Protein AF-A0A453QZ69-F1 (afdb_monomer_lite)

Structure (mmCIF, N/CA/C/O backbone):
data_AF-A0A453QZ69-F1
#
_entry.id   AF-A0A453QZ69-F1
#
loop_
_atom_site.group_PDB
_atom_site.id
_atom_site.type_symbol
_atom_site.label_atom_id
_atom_site.label_alt_id
_atom_site.label_comp_id
_atom_site.label_asym_id
_atom_site.label_entity_id
_atom_site.label_seq_id
_atom_site.pdbx_PDB_ins_code
_atom_site.Cartn_x
_atom_site.Cartn_y
_atom_site.Cartn_z
_atom_site.occupancy
_atom_site.B_iso_or_equiv
_atom_site.auth_seq_id
_atom_site.auth_comp_id
_atom_site.auth_asym_id
_atom_site.auth_atom_id
_atom_site.pdbx_PDB_model_num
ATOM 1 N N . ARG A 1 1 ? -30.246 -75.641 -48.939 1.00 60.72 1 ARG A N 1
ATOM 2 C CA . ARG A 1 1 ? -30.080 -75.581 -47.465 1.00 60.72 1 ARG A CA 1
ATOM 3 C C . ARG A 1 1 ? -29.325 -74.308 -47.055 1.00 60.72 1 ARG A C 1
ATOM 5 O O . ARG A 1 1 ? -29.948 -73.477 -46.423 1.00 60.72 1 ARG A O 1
ATOM 12 N N . GLY A 1 2 ? -28.117 -74.046 -47.574 1.00 73.31 2 GLY A N 1
ATOM 13 C CA . GLY A 1 2 ? -27.295 -72.890 -47.156 1.00 73.31 2 GLY A CA 1
ATOM 14 C C . GLY A 1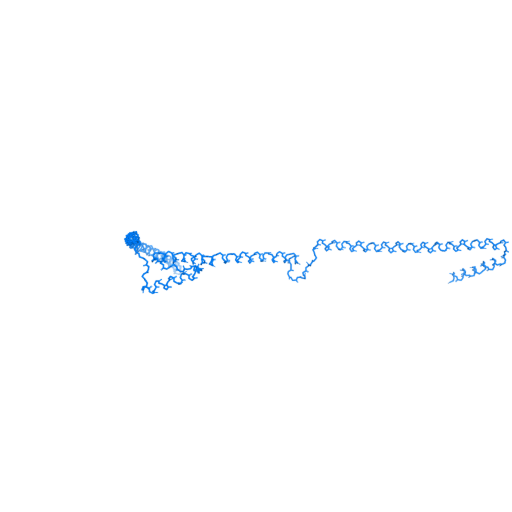 2 ? -27.825 -71.456 -47.385 1.00 73.31 2 GLY A C 1
ATOM 15 O O . GLY A 1 2 ? -27.466 -70.577 -46.613 1.00 73.31 2 GLY A O 1
ATOM 16 N N . ASP A 1 3 ? -28.686 -71.180 -48.377 1.00 78.38 3 ASP A N 1
ATOM 17 C CA . ASP A 1 3 ? -29.203 -69.805 -48.602 1.00 78.38 3 ASP A CA 1
ATOM 18 C C . ASP A 1 3 ? -30.241 -69.368 -47.543 1.00 78.38 3 ASP A C 1
ATOM 20 O O . ASP A 1 3 ? -30.311 -68.201 -47.156 1.00 78.38 3 ASP A O 1
ATOM 24 N N . TYR A 1 4 ? -31.019 -70.315 -47.007 1.00 82.88 4 TYR A N 1
ATOM 25 C CA . TYR A 1 4 ? -31.938 -70.038 -45.897 1.00 82.88 4 TYR A CA 1
ATOM 26 C C . TYR A 1 4 ? -31.175 -69.807 -44.592 1.00 82.88 4 TYR A C 1
ATOM 28 O O . TYR A 1 4 ? -31.477 -68.852 -43.881 1.00 82.88 4 TYR A O 1
ATOM 36 N N . ASP A 1 5 ? -30.137 -70.604 -44.333 1.00 84.94 5 ASP A N 1
ATOM 37 C CA . ASP A 1 5 ? -29.281 -70.444 -43.154 1.00 84.94 5 ASP A CA 1
ATOM 38 C C . ASP A 1 5 ? -28.579 -69.073 -43.164 1.00 84.94 5 ASP A C 1
ATOM 40 O O . ASP A 1 5 ? -28.512 -68.392 -42.142 1.00 84.94 5 ASP A O 1
ATOM 44 N N . LEU A 1 6 ? -28.145 -68.596 -44.338 1.00 85.38 6 LEU A N 1
ATOM 45 C CA . LEU A 1 6 ? -27.537 -67.271 -44.483 1.00 85.38 6 LEU A CA 1
ATOM 46 C C . LEU A 1 6 ? -28.531 -66.127 -44.200 1.00 85.38 6 LEU A C 1
ATOM 48 O O . LEU A 1 6 ? -28.161 -65.113 -43.602 1.00 85.38 6 LEU A O 1
ATOM 52 N N . LYS A 1 7 ? -29.798 -66.276 -44.610 1.00 86.75 7 LYS A N 1
ATOM 53 C CA . LYS A 1 7 ? -30.865 -65.302 -44.313 1.00 86.75 7 LYS A CA 1
ATOM 54 C C . LYS A 1 7 ? -31.210 -65.278 -42.825 1.00 86.75 7 LYS A C 1
ATOM 56 O O . LYS A 1 7 ? -31.348 -64.187 -42.273 1.00 86.75 7 LYS A O 1
ATOM 61 N N . VAL A 1 8 ? -31.279 -66.443 -42.178 1.00 86.94 8 VAL A N 1
ATOM 62 C CA . VAL A 1 8 ? -31.507 -66.558 -40.728 1.00 86.94 8 VAL A CA 1
ATOM 63 C C . VAL A 1 8 ? -30.360 -65.909 -39.954 1.00 86.94 8 VAL A C 1
ATOM 65 O O . VAL A 1 8 ? -30.614 -65.048 -39.120 1.00 86.94 8 VAL A O 1
ATOM 68 N N . MET A 1 9 ? -29.104 -66.189 -40.314 1.00 88.62 9 MET A N 1
ATOM 69 C CA . MET A 1 9 ? -27.931 -65.572 -39.676 1.00 88.62 9 MET A CA 1
ATOM 70 C C . MET A 1 9 ? -27.922 -64.040 -39.800 1.00 88.62 9 MET A C 1
ATOM 72 O O . MET A 1 9 ? -27.604 -63.332 -38.844 1.00 88.62 9 MET A O 1
ATOM 76 N N . ARG A 1 10 ? -28.312 -63.492 -40.962 1.00 89.88 10 ARG A N 1
ATOM 77 C CA . ARG A 1 10 ? -28.453 -62.033 -41.132 1.00 89.88 10 ARG A CA 1
ATOM 78 C C . ARG A 1 10 ? -29.564 -61.468 -40.253 1.00 89.88 10 ARG A C 1
ATOM 80 O O . ARG A 1 10 ? -29.366 -60.429 -39.629 1.00 89.88 10 ARG A O 1
ATOM 87 N N . GLN A 1 11 ? -30.716 -62.131 -40.193 1.00 91.12 11 GLN A N 1
ATOM 88 C CA . GLN A 1 11 ? -31.823 -61.706 -39.336 1.00 91.12 11 GLN A CA 1
ATOM 89 C C . GLN A 1 11 ? -31.441 -61.751 -37.856 1.00 91.12 11 GLN A C 1
ATOM 91 O O . GLN A 1 11 ? -31.670 -60.772 -37.154 1.00 91.12 11 GLN A O 1
ATOM 96 N N . GLU A 1 12 ? -30.796 -62.820 -37.393 1.00 92.69 12 GLU A N 1
ATOM 97 C CA . GLU A 1 12 ? -30.294 -62.926 -36.021 1.00 92.69 12 GLU A CA 1
ATOM 98 C C . GLU A 1 12 ? -29.280 -61.828 -35.701 1.00 92.69 12 GLU A C 1
ATOM 100 O O . GLU A 1 12 ? -29.357 -61.212 -34.637 1.00 92.69 12 GLU A O 1
ATOM 105 N N . TYR A 1 13 ? -28.386 -61.505 -36.640 1.00 92.62 13 TYR A N 1
ATOM 106 C CA . TYR A 1 13 ? -27.460 -60.384 -36.493 1.00 92.62 13 TYR A CA 1
ATOM 107 C C . TYR A 1 13 ? -28.196 -59.041 -36.338 1.00 92.62 13 TYR A C 1
ATOM 109 O O . TYR A 1 13 ? -27.890 -58.273 -35.421 1.00 92.62 13 TYR A O 1
ATOM 117 N N . TYR A 1 14 ? -29.197 -58.754 -37.180 1.00 95.00 14 TYR A N 1
ATOM 118 C CA . TYR A 1 14 ? -29.991 -57.523 -37.071 1.00 95.00 14 TYR A CA 1
ATOM 119 C C . TYR A 1 14 ? -30.820 -57.473 -35.784 1.00 95.00 14 TYR A C 1
ATOM 121 O O . TYR A 1 14 ? -30.855 -56.431 -35.131 1.00 95.00 14 TYR A O 1
ATOM 129 N N . ILE A 1 15 ? -31.432 -58.589 -35.382 1.00 94.69 15 ILE A N 1
ATOM 130 C CA . ILE A 1 15 ? -32.208 -58.698 -34.141 1.00 94.69 15 ILE A CA 1
ATOM 131 C C . ILE A 1 15 ? -31.301 -58.484 -32.929 1.00 94.69 15 ILE A C 1
ATOM 133 O O . ILE A 1 15 ? -31.656 -57.726 -32.028 1.00 94.69 15 ILE A O 1
ATOM 137 N N . ASN A 1 16 ? -30.113 -59.091 -32.903 1.00 95.00 16 ASN A N 1
ATOM 138 C CA . ASN A 1 16 ? -29.156 -58.885 -31.818 1.00 95.00 16 ASN A CA 1
ATOM 139 C C . ASN A 1 16 ? -28.691 -57.431 -31.754 1.00 95.00 16 ASN A C 1
ATOM 141 O O . ASN A 1 16 ? -28.647 -56.857 -30.668 1.00 95.00 16 ASN A O 1
ATOM 145 N N . ARG A 1 17 ? -28.437 -56.797 -32.904 1.00 94.00 17 ARG A N 1
ATOM 146 C CA . ARG A 1 17 ? -28.088 -55.374 -32.958 1.00 94.00 17 ARG A CA 1
ATOM 147 C C . ARG A 1 17 ? -29.236 -54.472 -32.492 1.00 94.00 17 ARG A C 1
ATOM 149 O O . ARG A 1 17 ? -28.999 -53.492 -31.798 1.00 94.00 17 ARG A O 1
ATOM 156 N N . GLN A 1 18 ? -30.486 -54.797 -32.814 1.00 95.50 18 GLN A N 1
ATOM 157 C CA . GLN A 1 18 ? -31.645 -54.062 -32.299 1.00 95.50 18 GLN A CA 1
ATOM 158 C C . GLN A 1 18 ? -31.806 -54.245 -30.787 1.00 95.50 18 GLN A C 1
ATOM 160 O O . GLN A 1 18 ? -32.008 -53.262 -30.079 1.00 95.50 18 GLN A O 1
ATOM 165 N N . LYS A 1 19 ? -31.654 -55.470 -30.270 1.00 96.50 19 LYS A N 1
ATOM 166 C CA . LYS A 1 19 ? -31.707 -55.753 -28.827 1.00 96.50 19 LYS A CA 1
ATOM 167 C C . LYS A 1 19 ? -30.636 -54.986 -28.055 1.00 96.50 19 LYS A C 1
ATOM 169 O O . LYS A 1 19 ? -30.939 -54.445 -26.994 1.00 96.50 19 LYS A O 1
ATOM 174 N N . THR A 1 20 ? -29.410 -54.893 -28.576 1.00 96.00 20 THR A N 1
ATOM 175 C CA . THR A 1 20 ? -28.357 -54.102 -27.921 1.00 96.00 20 THR A CA 1
ATOM 176 C C . THR A 1 20 ? -28.708 -52.617 -27.899 1.00 96.00 20 THR A C 1
ATOM 178 O O . THR A 1 20 ? -28.625 -52.003 -26.837 1.00 96.00 20 THR A O 1
ATOM 181 N N . PHE A 1 21 ? -29.189 -52.044 -29.008 1.00 96.19 21 PHE A N 1
ATOM 182 C CA . PHE A 1 21 ? -29.652 -50.650 -29.031 1.00 96.19 21 PHE A CA 1
ATOM 183 C C . PHE A 1 21 ? -30.820 -50.393 -28.072 1.00 96.19 21 PHE A C 1
ATOM 185 O O . PHE A 1 21 ? -30.782 -49.420 -27.322 1.00 96.19 21 PHE A O 1
ATOM 192 N N . ILE A 1 22 ? -31.821 -51.276 -28.039 1.00 96.62 22 ILE A N 1
ATOM 193 C CA . ILE A 1 22 ? -32.948 -51.180 -27.102 1.00 96.62 22 ILE A CA 1
ATOM 194 C C . ILE A 1 22 ? -32.436 -51.214 -25.659 1.00 96.62 22 ILE A C 1
ATOM 196 O O . ILE A 1 22 ? -32.812 -50.358 -24.864 1.00 96.62 22 ILE A O 1
ATOM 200 N N . ASN A 1 23 ? -31.521 -52.126 -25.325 1.00 97.31 23 ASN A N 1
ATOM 201 C CA . ASN A 1 23 ? -30.928 -52.190 -23.989 1.00 97.31 23 ASN A CA 1
ATOM 202 C C . ASN A 1 23 ? -30.159 -50.914 -23.627 1.00 97.31 23 ASN A C 1
ATOM 204 O O . ASN A 1 23 ? -30.238 -50.459 -22.486 1.00 97.31 23 ASN A O 1
ATOM 208 N N . HIS A 1 24 ? -29.430 -50.311 -24.569 1.00 97.12 24 HIS A N 1
ATOM 209 C CA . HIS A 1 24 ? -28.771 -49.026 -24.328 1.00 97.12 24 HIS A CA 1
ATOM 210 C C . HIS A 1 24 ? -29.785 -47.912 -24.045 1.00 97.12 24 HIS A C 1
ATOM 212 O O . HIS A 1 24 ? -29.605 -47.179 -23.074 1.00 97.12 24 HIS A O 1
ATOM 218 N N . LEU A 1 25 ? -30.871 -47.827 -24.819 1.00 97.50 25 LEU A N 1
ATOM 219 C CA . LEU A 1 25 ? -31.923 -46.822 -24.631 1.00 97.50 25 LEU A CA 1
ATOM 220 C C . LEU A 1 25 ? -32.680 -47.010 -23.312 1.00 97.50 25 LEU A C 1
ATOM 222 O O . LEU A 1 25 ? -32.898 -46.040 -22.588 1.00 97.50 25 LEU A O 1
ATOM 226 N N . VAL A 1 26 ? -33.028 -48.249 -22.959 1.00 97.38 26 VAL A N 1
ATOM 227 C CA . VAL A 1 26 ? -33.685 -48.573 -21.683 1.00 97.38 26 VAL A CA 1
ATOM 228 C C . VAL A 1 26 ? -32.779 -48.207 -20.508 1.00 97.38 26 VAL A C 1
ATOM 230 O O . VAL A 1 26 ? -33.225 -47.542 -19.575 1.00 97.38 26 VAL A O 1
ATOM 233 N N . ASN A 1 27 ? -31.490 -48.554 -20.573 1.00 97.31 27 ASN A N 1
ATOM 234 C CA . ASN A 1 27 ? -30.526 -48.176 -19.540 1.00 97.31 27 ASN A CA 1
ATOM 235 C C . ASN A 1 27 ? -30.343 -46.657 -19.445 1.00 97.31 27 ASN A C 1
ATOM 237 O O . ASN A 1 27 ? -30.240 -46.117 -18.343 1.00 97.31 27 ASN A O 1
ATOM 241 N N . GLN A 1 28 ? -30.306 -45.954 -20.578 1.00 97.19 28 GLN A N 1
ATOM 242 C CA . GLN A 1 28 ? -30.201 -44.497 -20.598 1.00 97.19 28 GLN A CA 1
ATOM 243 C C . GLN A 1 28 ? -31.439 -43.842 -19.971 1.00 97.19 28 GLN A C 1
ATOM 245 O O . GLN A 1 28 ? -31.296 -42.934 -19.151 1.00 97.19 28 GLN A O 1
ATOM 250 N N . LEU A 1 29 ? -32.638 -44.335 -20.290 1.00 97.44 29 LEU A N 1
ATOM 251 C CA . LEU A 1 29 ? -33.888 -43.852 -19.709 1.00 97.44 29 LEU A CA 1
ATOM 252 C C . LEU A 1 29 ? -33.950 -44.118 -18.200 1.00 97.44 29 LEU A C 1
ATOM 254 O O . LEU A 1 29 ? -34.266 -43.204 -17.440 1.00 97.44 29 LEU A O 1
ATOM 258 N N . ALA A 1 30 ? -33.599 -45.328 -17.758 1.00 96.94 30 ALA A N 1
ATOM 259 C CA . ALA A 1 30 ? -33.586 -45.690 -16.343 1.00 96.94 30 ALA A CA 1
ATOM 260 C C . ALA A 1 30 ? -32.615 -44.807 -15.541 1.00 96.94 30 ALA A C 1
ATOM 262 O O . ALA A 1 30 ? -32.981 -44.273 -14.495 1.00 96.94 30 ALA A O 1
ATOM 263 N N . ARG A 1 31 ? -31.402 -44.572 -16.065 1.00 97.38 31 ARG A N 1
ATOM 264 C CA . ARG A 1 31 ? -30.422 -43.655 -15.454 1.00 97.38 31 ARG A CA 1
ATOM 265 C C . ARG A 1 31 ? -30.949 -42.228 -15.374 1.00 97.38 31 ARG A C 1
ATOM 267 O O . ARG A 1 31 ? -30.806 -41.586 -14.338 1.00 97.38 31 ARG A O 1
ATOM 274 N N . HIS A 1 32 ? -31.571 -41.736 -16.444 1.00 97.62 32 HIS A N 1
ATOM 275 C CA . HIS A 1 32 ? -32.151 -40.397 -16.458 1.00 97.62 32 HIS A CA 1
ATOM 276 C C . HIS A 1 32 ? -33.281 -40.253 -15.427 1.00 97.62 32 HIS A C 1
ATOM 278 O O . HIS A 1 32 ? -33.312 -39.275 -14.682 1.00 97.62 32 HIS A O 1
ATOM 284 N N . GLN A 1 33 ? -34.181 -41.236 -15.338 1.00 97.56 33 GLN A N 1
ATOM 285 C CA . GLN A 1 33 ? -35.261 -41.242 -14.348 1.00 97.56 33 GLN A CA 1
ATOM 286 C C . GLN A 1 33 ? -34.723 -41.308 -12.916 1.00 97.56 33 GLN A C 1
ATOM 288 O O . GLN A 1 33 ? -35.176 -40.543 -12.066 1.00 97.56 33 GLN A O 1
ATOM 293 N N . PHE A 1 34 ? -33.722 -42.153 -12.660 1.00 98.00 34 PHE A N 1
ATOM 294 C CA . PHE A 1 34 ? -33.061 -42.229 -11.360 1.00 98.00 34 PHE A CA 1
ATOM 295 C C . PHE A 1 34 ? -32.438 -40.885 -10.963 1.00 98.00 34 PHE A C 1
ATOM 297 O O . PHE A 1 34 ? -32.715 -40.379 -9.878 1.00 98.00 34 PHE A O 1
ATOM 304 N N . LEU A 1 35 ? -31.671 -40.262 -11.865 1.00 97.88 35 LEU A N 1
ATOM 305 C CA . LEU A 1 35 ? -31.072 -38.943 -11.634 1.00 97.88 35 LEU A CA 1
ATOM 306 C C . LEU A 1 35 ? -32.131 -37.869 -11.368 1.00 97.88 35 LEU A C 1
ATOM 308 O O . LEU A 1 35 ? -31.956 -37.033 -10.485 1.00 97.88 35 LEU A O 1
ATOM 312 N N . LYS A 1 36 ? -33.254 -37.907 -12.091 1.00 98.06 36 LYS A N 1
ATOM 313 C CA . LYS A 1 36 ? -34.367 -36.975 -11.885 1.00 98.06 36 LYS A CA 1
ATOM 314 C C . LYS A 1 36 ? -34.977 -37.118 -10.488 1.00 98.06 36 LYS A C 1
ATOM 316 O O . LYS A 1 36 ? -35.218 -36.106 -9.835 1.00 98.06 36 LYS A O 1
ATOM 321 N N . ILE A 1 37 ? -35.200 -38.349 -10.026 1.00 97.94 37 ILE A N 1
ATOM 322 C CA . ILE A 1 37 ? -35.725 -38.621 -8.679 1.00 97.94 37 ILE A CA 1
ATOM 323 C C . ILE A 1 37 ? -34.715 -38.182 -7.614 1.00 97.94 37 ILE A C 1
ATOM 325 O O . ILE A 1 37 ? -35.095 -37.491 -6.670 1.00 97.94 37 ILE A O 1
ATOM 329 N N . ALA A 1 38 ? -33.434 -38.522 -7.786 1.00 97.25 38 ALA A N 1
ATOM 330 C CA . ALA A 1 38 ? -32.369 -38.124 -6.868 1.00 97.25 38 ALA A CA 1
ATOM 331 C C . ALA A 1 38 ? -32.298 -36.595 -6.721 1.00 97.25 38 ALA A C 1
ATOM 333 O O . ALA A 1 38 ? -32.322 -36.086 -5.604 1.00 97.25 38 ALA A O 1
ATOM 334 N N . CYS A 1 39 ? -32.339 -35.862 -7.838 1.00 97.31 39 CYS A N 1
ATOM 335 C CA . CYS A 1 39 ? -32.333 -34.399 -7.842 1.00 97.31 39 CYS A CA 1
ATOM 336 C C . CYS A 1 39 ? -33.570 -33.799 -7.147 1.00 97.31 39 CYS A C 1
ATOM 338 O O . CYS A 1 39 ? -33.467 -32.826 -6.399 1.00 97.31 39 CYS A O 1
ATOM 340 N N . GLN A 1 40 ? -34.757 -34.381 -7.346 1.00 97.75 40 GLN A N 1
ATOM 341 C CA . GLN A 1 40 ? -35.974 -33.932 -6.659 1.00 97.75 40 GLN A CA 1
ATOM 342 C C . GLN A 1 40 ? -35.905 -34.160 -5.145 1.00 97.75 40 GLN A C 1
ATOM 344 O O . GLN A 1 40 ? -36.322 -33.295 -4.371 1.00 97.75 40 GLN A O 1
ATOM 349 N N . LEU A 1 41 ? -35.379 -35.311 -4.724 1.00 97.44 41 LEU A N 1
ATOM 350 C CA . LEU A 1 41 ? -35.223 -35.657 -3.317 1.00 97.44 41 LEU A CA 1
ATOM 351 C C . LEU A 1 41 ? -34.194 -34.745 -2.645 1.00 97.44 41 LEU A C 1
ATOM 353 O O . LEU A 1 41 ? -34.485 -34.169 -1.598 1.00 97.44 41 LEU A O 1
ATOM 357 N N . GLU A 1 42 ? -33.049 -34.531 -3.288 1.00 97.44 42 GLU A N 1
ATOM 358 C CA . GLU A 1 42 ? -32.023 -33.593 -2.837 1.00 97.44 42 GLU A CA 1
ATOM 359 C C . GLU A 1 42 ? -32.593 -32.176 -2.687 1.00 97.44 42 GLU A C 1
ATOM 361 O O . GLU A 1 42 ? -32.471 -31.568 -1.624 1.00 97.44 42 GLU A O 1
ATOM 366 N N . ARG A 1 43 ? -33.334 -31.682 -3.688 1.00 97.06 43 ARG A N 1
ATOM 367 C CA . ARG A 1 43 ? -33.998 -30.372 -3.616 1.00 97.06 43 ARG A CA 1
ATOM 368 C C . ARG A 1 43 ? -34.965 -30.271 -2.434 1.00 97.06 43 ARG A C 1
ATOM 370 O O . ARG A 1 43 ? -35.009 -29.231 -1.778 1.00 97.06 43 ARG A O 1
ATOM 377 N N . LYS A 1 44 ? -35.738 -31.325 -2.148 1.00 97.56 44 LYS A N 1
ATOM 378 C CA . LYS A 1 44 ? -36.647 -31.362 -0.990 1.00 97.56 44 LYS A CA 1
ATOM 379 C C . LYS A 1 44 ? -35.871 -31.327 0.328 1.00 97.56 44 LYS A C 1
ATOM 381 O O . LYS A 1 44 ? -36.250 -30.575 1.225 1.00 97.56 44 LYS A O 1
ATOM 386 N N . HIS A 1 45 ? -34.792 -32.100 0.440 1.00 97.12 45 HIS A N 1
ATOM 387 C CA . HIS A 1 45 ? -33.940 -32.103 1.629 1.00 97.12 45 HIS A CA 1
ATOM 388 C C . HIS A 1 45 ? -33.301 -30.734 1.864 1.00 97.12 45 HIS A C 1
ATOM 390 O O . HIS A 1 45 ? -33.430 -30.197 2.963 1.00 97.12 45 HIS A O 1
ATOM 396 N N . ILE A 1 46 ? -32.721 -30.123 0.830 1.00 97.19 46 ILE A N 1
ATOM 397 C CA . ILE A 1 46 ? -32.145 -28.774 0.909 1.00 97.19 46 ILE A CA 1
ATOM 398 C C . ILE A 1 46 ? -33.209 -27.753 1.327 1.00 97.19 46 ILE A C 1
ATOM 400 O O . ILE A 1 46 ? -32.962 -26.948 2.221 1.00 97.19 46 ILE A O 1
ATOM 404 N N . ALA A 1 47 ? -34.414 -27.808 0.750 1.00 97.19 47 ALA A N 1
ATOM 405 C CA . ALA A 1 47 ? -35.503 -26.907 1.127 1.00 97.19 47 ALA A CA 1
ATOM 406 C C . ALA A 1 47 ? -35.922 -27.074 2.599 1.00 97.19 47 ALA A C 1
ATOM 408 O O . ALA A 1 47 ? -36.140 -26.081 3.291 1.00 97.19 47 ALA A O 1
ATOM 409 N N . SER A 1 48 ? -35.994 -28.315 3.095 1.00 97.06 48 SER A N 1
ATOM 410 C CA . SER A 1 48 ? -36.309 -28.584 4.504 1.00 97.06 48 SER A CA 1
ATOM 411 C C . SER A 1 48 ? -35.211 -28.102 5.457 1.00 97.06 48 SER A C 1
ATOM 413 O O . SER A 1 48 ? -35.517 -27.456 6.456 1.00 97.06 48 SER A O 1
ATOM 415 N N . ALA A 1 49 ? -33.939 -28.333 5.119 1.00 97.44 49 ALA A N 1
ATOM 416 C CA . ALA A 1 49 ? -32.805 -27.844 5.895 1.00 97.44 49 ALA A CA 1
ATOM 417 C C . ALA A 1 49 ? -32.783 -26.310 5.930 1.00 97.44 49 ALA A C 1
ATOM 419 O O . ALA A 1 49 ? -32.621 -25.720 6.993 1.00 97.44 49 ALA A O 1
ATOM 420 N N . HIS A 1 50 ? -33.036 -25.659 4.791 1.00 97.31 50 HIS A N 1
ATOM 421 C CA . HIS A 1 50 ? -33.151 -24.206 4.719 1.00 97.31 50 HIS A CA 1
ATOM 422 C C . HIS A 1 50 ? -34.301 -23.672 5.590 1.00 97.31 50 HIS A C 1
ATOM 424 O O . HIS A 1 50 ? -34.125 -22.669 6.275 1.00 97.31 50 HIS A O 1
ATOM 430 N N . ALA A 1 51 ? -35.461 -24.337 5.617 1.00 97.19 51 ALA A N 1
ATOM 431 C CA . ALA A 1 51 ? -36.568 -23.942 6.491 1.00 97.19 51 ALA A CA 1
ATOM 432 C C . ALA A 1 51 ? -36.190 -24.025 7.981 1.00 97.19 51 ALA A C 1
ATOM 434 O O . ALA A 1 51 ? -36.480 -23.097 8.731 1.00 97.19 51 ALA A O 1
ATOM 435 N N . LEU A 1 52 ? -35.490 -25.087 8.399 1.00 97.50 52 LEU A N 1
ATOM 436 C CA . LEU A 1 52 ? -34.990 -25.218 9.773 1.00 97.50 52 LEU A CA 1
ATOM 437 C C . LEU A 1 52 ? -33.952 -24.141 10.113 1.00 97.50 52 LEU A C 1
ATOM 439 O O . LEU A 1 52 ? -34.029 -23.530 11.175 1.00 97.50 52 LEU A O 1
ATOM 443 N N . LEU A 1 53 ? -33.025 -23.853 9.195 1.00 97.81 53 LEU A N 1
ATOM 444 C CA . LEU A 1 53 ? -32.044 -22.780 9.372 1.00 97.81 53 LEU A CA 1
ATOM 445 C C . LEU A 1 53 ? -32.711 -21.409 9.518 1.00 97.81 53 LEU A C 1
ATOM 447 O O . LEU A 1 53 ? -32.274 -20.615 10.343 1.00 97.81 53 LEU A O 1
ATOM 451 N N . ARG A 1 54 ? -33.797 -21.145 8.781 1.00 97.69 54 ARG A N 1
ATOM 452 C CA . ARG A 1 54 ? -34.573 -19.904 8.927 1.00 97.69 54 ARG A CA 1
ATOM 453 C C . ARG A 1 54 ? -35.237 -19.770 10.294 1.00 97.69 54 ARG A C 1
ATOM 455 O O . ARG A 1 54 ? -35.282 -18.666 10.830 1.00 97.69 54 ARG A O 1
ATOM 462 N N . VAL A 1 55 ? -35.719 -20.869 10.874 1.00 97.88 55 VAL A N 1
ATOM 463 C CA . VAL A 1 55 ? -36.256 -20.852 12.245 1.00 97.88 55 VAL A CA 1
ATOM 464 C C . VAL A 1 55 ? -35.147 -20.504 13.238 1.00 97.88 55 VAL A C 1
ATOM 466 O O . VAL A 1 55 ? -35.308 -19.564 14.014 1.00 97.88 55 VAL A O 1
ATOM 469 N N . ILE A 1 56 ? -33.994 -21.172 13.148 1.00 97.44 56 ILE A N 1
ATOM 470 C CA . ILE A 1 56 ? -32.835 -20.901 14.016 1.00 97.44 56 ILE A CA 1
ATOM 471 C C . ILE A 1 56 ? -32.369 -19.444 13.878 1.00 97.44 56 ILE A C 1
ATOM 473 O O . ILE A 1 56 ? -32.112 -18.781 14.879 1.00 97.44 56 ILE A O 1
ATOM 477 N N . GLU A 1 57 ? -32.297 -18.917 12.654 1.00 97.19 57 GLU A N 1
ATOM 478 C CA . GLU A 1 57 ? -31.958 -17.514 12.393 1.00 97.19 57 GLU A CA 1
ATOM 479 C C . GLU A 1 57 ? -32.923 -16.560 13.114 1.00 97.19 57 GLU A C 1
ATOM 481 O O . GLU A 1 57 ? -32.483 -15.612 13.764 1.00 97.19 57 GLU A O 1
ATOM 486 N N . SER A 1 58 ? -34.231 -16.831 13.050 1.00 97.19 58 SER A N 1
ATOM 487 C CA . SER A 1 58 ? -35.240 -16.001 13.715 1.00 97.19 58 SER A CA 1
ATOM 488 C C . SER A 1 58 ? -35.142 -16.048 15.245 1.00 97.19 58 SER A C 1
ATOM 490 O O . SER A 1 58 ? -35.253 -15.008 15.898 1.00 97.19 58 SER A O 1
ATOM 492 N N . GLU A 1 59 ? -34.858 -17.217 15.825 1.00 97.94 59 GLU A N 1
ATOM 493 C CA . GLU A 1 59 ? -34.650 -17.364 17.269 1.00 97.94 59 GLU A CA 1
ATOM 494 C C . GLU A 1 59 ? -33.386 -16.632 17.722 1.00 97.94 59 GLU A C 1
ATOM 496 O O . GLU A 1 59 ? -33.430 -15.862 18.682 1.00 97.94 59 GLU A O 1
ATOM 501 N N . LEU A 1 60 ? -32.273 -16.795 17.001 1.00 97.56 60 LEU A N 1
ATOM 502 C CA . LEU A 1 60 ? -31.030 -16.071 17.274 1.00 97.56 60 LEU A CA 1
ATOM 503 C C . LEU A 1 60 ? -31.233 -14.558 17.190 1.00 97.56 60 LEU A C 1
ATOM 505 O O . LEU A 1 60 ? -30.742 -13.825 18.049 1.00 97.56 60 LEU A O 1
ATOM 509 N N . HIS A 1 61 ? -31.991 -14.085 16.202 1.00 97.69 61 HIS A N 1
ATOM 510 C CA . HIS A 1 61 ? -32.328 -12.673 16.087 1.00 97.69 61 HIS A CA 1
ATOM 511 C C . HIS A 1 61 ? -33.155 -12.183 17.286 1.00 97.69 61 HIS A C 1
ATOM 513 O O . HIS A 1 61 ? -32.871 -11.119 17.839 1.00 97.69 61 HIS A O 1
ATOM 519 N N . SER A 1 62 ? -34.126 -12.979 17.744 1.00 97.12 62 SER A N 1
ATOM 520 C CA . SER A 1 62 ? -34.901 -12.686 18.955 1.00 97.12 62 SER A CA 1
ATOM 521 C C . SER A 1 62 ? -34.013 -12.632 20.204 1.00 97.12 62 SER A C 1
ATOM 523 O O . SER A 1 62 ? -34.137 -11.706 21.007 1.00 97.12 62 SER A O 1
ATOM 525 N N . TYR A 1 63 ? -33.085 -13.581 20.367 1.00 97.12 63 TYR A N 1
ATOM 526 C CA . TYR A 1 63 ? -32.130 -13.576 21.477 1.00 97.12 63 TYR A CA 1
ATOM 527 C C . TYR A 1 63 ? -31.215 -12.353 21.438 1.00 97.12 63 TYR A C 1
ATOM 529 O O . TYR A 1 63 ? -31.037 -11.697 22.464 1.00 97.12 63 TYR A O 1
ATOM 537 N N . LEU A 1 64 ? -30.676 -12.005 20.268 1.00 96.88 64 LEU A N 1
ATOM 538 C CA . LEU A 1 64 ? -29.858 -10.804 20.094 1.00 96.88 64 LEU A CA 1
ATOM 539 C C . LEU A 1 64 ? -30.642 -9.534 20.429 1.00 96.88 64 LEU A C 1
ATOM 541 O O . LEU A 1 64 ? -30.127 -8.675 21.139 1.00 96.88 64 LEU A O 1
ATOM 545 N N . SER A 1 65 ? -31.892 -9.426 19.977 1.00 96.62 65 SER A N 1
ATOM 546 C CA . SER A 1 65 ? -32.764 -8.296 20.311 1.00 96.62 65 SER A CA 1
ATOM 547 C C . SER A 1 65 ? -32.995 -8.188 21.823 1.00 96.62 65 SER A C 1
ATOM 549 O O . SER A 1 65 ? -32.811 -7.116 22.401 1.00 96.62 65 SER A O 1
ATOM 551 N N . ALA A 1 66 ? -33.289 -9.306 22.494 1.00 96.38 66 ALA A N 1
ATOM 552 C CA . ALA A 1 66 ? -33.469 -9.343 23.944 1.00 96.38 66 ALA A CA 1
ATOM 553 C C . ALA A 1 66 ? -32.184 -8.978 24.709 1.00 96.38 66 ALA A C 1
ATOM 555 O O . ALA A 1 66 ? -32.236 -8.252 25.704 1.00 96.38 66 ALA A O 1
ATOM 556 N N . VAL A 1 67 ? -31.021 -9.450 24.251 1.00 96.00 67 VAL A N 1
ATOM 557 C CA . VAL A 1 67 ? -29.719 -9.087 24.831 1.00 96.00 67 VAL A CA 1
ATOM 558 C C . VAL A 1 67 ? -29.432 -7.604 24.625 1.00 96.00 67 VAL A C 1
ATOM 560 O O . VAL A 1 67 ? -29.056 -6.938 25.583 1.00 96.00 67 VAL A O 1
ATOM 563 N N . ASN A 1 68 ? -29.670 -7.064 23.432 1.00 95.00 68 ASN A N 1
ATOM 564 C CA . ASN A 1 68 ? -29.487 -5.641 23.152 1.00 95.00 68 ASN A CA 1
ATOM 565 C C . ASN A 1 68 ? -30.419 -4.766 23.994 1.00 95.00 68 ASN A C 1
ATOM 567 O O . ASN A 1 68 ? -29.980 -3.744 24.510 1.00 95.00 68 ASN A O 1
ATOM 571 N N . ALA A 1 69 ? -31.673 -5.179 24.201 1.00 94.62 69 ALA A N 1
ATOM 572 C CA . ALA A 1 69 ? -32.594 -4.479 25.093 1.00 94.62 69 ALA A CA 1
ATOM 573 C C . ALA A 1 69 ? -32.080 -4.474 26.543 1.00 94.62 69 ALA A C 1
ATOM 575 O O . ALA A 1 69 ? -32.041 -3.429 27.190 1.00 94.62 69 ALA A O 1
ATOM 576 N N . ARG A 1 70 ? -31.608 -5.626 27.040 1.00 94.50 70 ARG A N 1
ATOM 577 C CA . ARG A 1 70 ? -30.990 -5.731 28.373 1.00 94.50 70 ARG A CA 1
ATOM 578 C C . ARG A 1 70 ? -29.729 -4.880 28.492 1.00 94.50 70 ARG A C 1
ATOM 580 O O . ARG A 1 70 ? -29.557 -4.212 29.504 1.00 94.50 70 ARG A O 1
ATOM 587 N N . LEU A 1 71 ? -28.871 -4.887 27.476 1.00 94.19 71 LEU A N 1
ATOM 588 C CA . LEU A 1 71 ? -27.659 -4.074 27.432 1.00 94.19 71 LEU A CA 1
ATOM 589 C C . LEU A 1 71 ? -28.003 -2.581 27.409 1.00 94.19 71 LEU A C 1
ATOM 591 O O . LEU A 1 71 ? -27.397 -1.810 28.142 1.00 94.19 71 LEU A O 1
ATOM 595 N N . GLY A 1 72 ? -29.029 -2.192 26.648 1.00 92.25 72 GLY A N 1
ATOM 596 C CA . GLY A 1 72 ? -29.595 -0.846 26.665 1.00 92.25 72 GLY A CA 1
ATOM 597 C C . GLY A 1 72 ? -30.045 -0.442 28.067 1.00 92.25 72 GLY A C 1
ATOM 598 O O . GLY A 1 72 ? -29.638 0.607 28.553 1.00 92.25 72 GLY A O 1
ATOM 599 N N . HIS A 1 73 ? -30.788 -1.304 28.767 1.00 89.81 73 HIS A N 1
ATOM 600 C CA . HIS A 1 73 ? -31.177 -1.060 30.158 1.00 89.81 73 HIS A CA 1
ATOM 601 C C . HIS A 1 73 ? -29.979 -0.966 31.111 1.00 89.81 73 HIS A C 1
ATOM 603 O O . HIS A 1 73 ? -29.947 -0.066 31.945 1.00 89.81 73 HIS A O 1
ATOM 609 N N . CYS A 1 74 ? -28.979 -1.844 30.990 1.00 87.25 74 CYS A N 1
ATOM 610 C CA . CYS A 1 74 ? -27.751 -1.758 31.782 1.00 87.25 74 CYS A CA 1
ATOM 611 C C . CYS A 1 74 ? -27.000 -0.449 31.519 1.00 87.25 74 CYS A C 1
ATOM 613 O O . CYS A 1 74 ? -26.569 0.195 32.468 1.00 87.25 74 CYS A O 1
ATOM 615 N N . ASN A 1 75 ? -26.897 -0.019 30.262 1.00 87.06 75 ASN A N 1
ATOM 616 C CA . ASN A 1 75 ? -26.272 1.250 29.902 1.00 87.06 75 ASN A CA 1
ATOM 617 C C . ASN A 1 75 ? -27.054 2.440 30.465 1.00 87.06 75 ASN A C 1
ATOM 619 O O . ASN A 1 75 ? -26.443 3.341 31.026 1.00 87.06 75 ASN A O 1
ATOM 623 N N . SER A 1 76 ? -28.390 2.423 30.406 1.00 86.06 76 SER A N 1
ATOM 624 C CA . SER A 1 76 ? -29.220 3.448 31.051 1.00 86.06 76 SER A CA 1
ATOM 625 C C . SER A 1 76 ? -29.050 3.461 32.572 1.00 86.06 76 SER A C 1
ATOM 627 O O . SER A 1 76 ? -29.023 4.532 33.167 1.00 86.06 76 SER A O 1
ATOM 629 N N . LEU A 1 77 ? -28.894 2.298 33.215 1.00 83.56 77 LEU A N 1
ATOM 630 C CA . LEU A 1 77 ? -28.598 2.207 34.649 1.00 83.56 77 LEU A CA 1
ATOM 631 C C . LEU A 1 77 ? -27.199 2.732 34.984 1.00 83.56 77 LEU A C 1
ATOM 633 O O . LEU A 1 77 ? -27.044 3.415 35.988 1.00 83.56 77 LEU A O 1
ATOM 637 N N . ILE A 1 78 ? -26.194 2.443 34.155 1.00 78.62 78 ILE A N 1
ATOM 638 C CA . ILE A 1 78 ? -24.838 2.993 34.296 1.00 78.62 78 ILE A CA 1
ATOM 639 C C . ILE A 1 78 ? -24.874 4.514 34.133 1.00 78.62 78 ILE A C 1
ATOM 641 O O . ILE A 1 78 ? -24.270 5.222 34.932 1.00 78.62 78 ILE A O 1
ATOM 645 N N . GLN A 1 79 ? -25.621 5.018 33.151 1.00 80.12 79 GLN A N 1
ATOM 646 C CA . GLN A 1 79 ? -25.796 6.447 32.925 1.00 80.12 79 GLN A CA 1
ATOM 647 C C . GLN A 1 79 ? -26.499 7.116 34.115 1.00 80.12 79 GLN A C 1
ATOM 649 O O . GLN A 1 79 ? -25.963 8.066 34.678 1.00 80.12 79 GLN A O 1
ATOM 654 N N . ALA A 1 80 ? -27.611 6.558 34.595 1.00 75.31 80 ALA A N 1
ATOM 655 C CA . ALA A 1 80 ? -28.294 7.051 35.791 1.00 75.31 80 ALA A CA 1
ATOM 656 C C . ALA A 1 80 ? -27.401 6.970 37.046 1.00 75.31 80 ALA A C 1
ATOM 658 O O . ALA A 1 80 ? -27.406 7.874 37.873 1.00 75.31 80 ALA A O 1
ATOM 659 N N . ALA A 1 81 ? -26.584 5.922 37.190 1.00 65.56 81 ALA A N 1
ATOM 660 C CA . ALA A 1 81 ? -25.619 5.802 38.284 1.00 65.56 81 ALA A CA 1
ATOM 661 C C . ALA A 1 81 ? -24.461 6.809 38.171 1.00 65.56 81 ALA A C 1
ATOM 663 O O . ALA A 1 81 ? -23.930 7.237 39.196 1.00 65.56 81 ALA A O 1
ATOM 664 N N . SER A 1 82 ? -24.082 7.196 36.949 1.00 63.94 82 SER A N 1
ATOM 665 C CA . SER A 1 82 ? -23.086 8.241 36.697 1.00 63.94 82 SER A CA 1
ATOM 666 C C . SER A 1 82 ? -23.630 9.640 36.996 1.00 63.94 82 SER A C 1
ATOM 668 O O . SER A 1 82 ? -22.921 10.446 37.585 1.00 63.94 82 SER A O 1
ATOM 670 N N . GLU A 1 83 ? -24.911 9.893 36.710 1.00 62.72 83 GLU A N 1
ATOM 671 C CA . GLU A 1 83 ? -25.608 11.135 37.075 1.00 62.72 83 GLU A CA 1
ATOM 672 C C . GLU A 1 83 ? -25.817 11.254 38.598 1.00 62.72 83 GLU A C 1
ATOM 674 O O . GLU A 1 83 ? -25.858 12.354 39.141 1.00 62.72 83 GLU A O 1
ATOM 679 N N . VAL A 1 84 ? -25.898 10.122 39.311 1.00 55.47 84 VAL A N 1
ATOM 680 C CA . VAL A 1 84 ? -26.101 10.055 40.772 1.00 55.47 84 VAL A CA 1
ATOM 681 C C . VAL A 1 84 ? -24.785 10.118 41.574 1.00 55.47 84 VAL A C 1
ATOM 683 O O . VAL A 1 84 ? -24.826 10.198 42.803 1.00 55.47 84 VAL A O 1
ATOM 686 N N . ARG A 1 85 ? -23.600 10.128 40.942 1.00 50.66 85 ARG A N 1
ATOM 687 C CA . ARG A 1 85 ? -22.312 10.198 41.663 1.00 50.66 85 ARG A CA 1
ATOM 688 C C . ARG A 1 85 ? -21.374 11.290 41.150 1.00 50.66 85 ARG A C 1
ATOM 690 O O . ARG A 1 85 ? -20.402 11.014 40.457 1.00 50.66 85 ARG A O 1
ATOM 697 N N . GLU A 1 86 ? -21.556 12.486 41.698 1.00 54.44 86 GLU A N 1
ATOM 698 C CA . GLU A 1 86 ? -20.424 13.355 42.060 1.00 54.44 86 GLU A CA 1
ATOM 699 C C . GLU A 1 86 ? -19.825 13.005 43.441 1.00 54.44 86 GLU A C 1
ATOM 701 O O . GLU A 1 86 ? -18.964 13.712 43.962 1.00 54.44 86 GLU A O 1
ATOM 706 N N . GLN A 1 87 ? -20.230 11.901 44.077 1.00 50.50 87 GLN A N 1
ATOM 707 C CA . GLN A 1 87 ? -19.687 11.535 45.384 1.00 50.50 87 GLN A CA 1
ATOM 708 C C . GLN A 1 87 ? -18.391 10.729 45.266 1.00 50.50 87 GLN A C 1
ATOM 710 O O . GLN A 1 87 ? -18.404 9.500 45.191 1.00 50.50 87 GLN A O 1
ATOM 715 N N . GLY A 1 88 ? -17.278 11.453 45.375 1.00 66.06 88 GLY A N 1
ATOM 716 C CA . GLY A 1 88 ? -16.095 10.974 46.081 1.00 66.06 88 GLY A CA 1
ATOM 717 C C . GLY A 1 88 ? -14.807 11.012 45.274 1.00 66.06 88 GLY A C 1
ATOM 718 O O . GLY A 1 88 ? -14.682 10.389 44.219 1.00 66.06 88 GLY A O 1
ATOM 719 N N . ALA A 1 89 ? -13.816 11.700 45.832 1.00 70.31 89 ALA A N 1
ATOM 720 C CA . ALA A 1 89 ? -12.420 11.437 45.525 1.00 70.31 89 ALA A CA 1
ATOM 721 C C . ALA A 1 89 ? -12.096 9.961 45.789 1.00 70.31 89 ALA A C 1
ATOM 723 O O . ALA A 1 89 ? -12.733 9.326 46.633 1.00 70.31 89 ALA A O 1
ATOM 724 N N . ILE A 1 90 ? -11.117 9.422 45.069 1.00 75.69 90 ILE A N 1
ATOM 725 C CA . ILE A 1 90 ? -10.550 8.104 45.362 1.00 75.69 90 ILE A CA 1
ATOM 726 C C . ILE A 1 90 ? -10.106 8.099 46.830 1.00 75.69 90 ILE A C 1
ATOM 728 O O . ILE A 1 90 ? -9.387 9.001 47.252 1.00 75.69 90 ILE A O 1
ATOM 732 N N . ASP A 1 91 ? -10.561 7.109 47.602 1.00 77.31 91 ASP A N 1
ATOM 733 C CA . ASP A 1 91 ? -10.174 6.945 49.006 1.00 77.31 91 ASP A CA 1
ATOM 734 C C . ASP A 1 91 ? -8.645 6.821 49.105 1.00 77.31 91 ASP A C 1
ATOM 736 O O . ASP A 1 91 ? -8.026 6.065 48.355 1.00 77.31 91 ASP A O 1
ATOM 740 N N . ASP A 1 92 ? -8.017 7.529 50.044 1.00 77.12 92 ASP A N 1
ATOM 741 C CA . ASP A 1 92 ? -6.572 7.459 50.308 1.00 77.12 92 ASP A CA 1
ATOM 742 C C . ASP A 1 92 ? -6.104 6.030 50.634 1.00 77.12 92 ASP A C 1
ATOM 744 O O . ASP A 1 92 ? -4.931 5.689 50.475 1.00 77.12 92 ASP A O 1
ATOM 748 N N . ARG A 1 93 ? -7.025 5.163 51.071 1.00 79.38 93 ARG A N 1
ATOM 749 C CA . ARG A 1 93 ? -6.757 3.747 51.347 1.00 79.38 93 ARG A CA 1
ATOM 750 C C . ARG A 1 93 ? -6.713 2.872 50.092 1.00 79.38 93 ARG A C 1
ATOM 752 O O . ARG A 1 93 ? -6.172 1.768 50.162 1.00 79.38 93 ARG A O 1
ATOM 759 N N . ASP A 1 94 ? -7.257 3.327 48.963 1.00 80.94 94 ASP A N 1
ATOM 760 C CA . ASP A 1 94 ? -7.316 2.551 47.720 1.00 80.94 94 ASP A CA 1
ATOM 761 C C . ASP A 1 94 ? -5.982 2.607 46.967 1.00 80.94 94 ASP A C 1
ATOM 763 O O . ASP A 1 94 ? -5.777 3.340 45.997 1.00 80.94 94 ASP A O 1
ATOM 767 N N . THR A 1 95 ? -5.037 1.801 47.445 1.00 83.69 95 THR A N 1
ATOM 768 C CA . THR A 1 95 ? -3.667 1.743 46.919 1.00 83.69 95 THR A CA 1
ATOM 769 C C . THR A 1 95 ? -3.629 1.353 45.440 1.00 83.69 95 THR A C 1
ATOM 771 O O . THR A 1 95 ? -2.705 1.737 44.726 1.00 83.69 95 THR A O 1
ATOM 774 N N . PHE A 1 96 ? -4.631 0.606 44.966 1.00 85.88 96 PHE A N 1
ATOM 775 C CA . PHE A 1 96 ? -4.724 0.178 43.576 1.00 85.88 96 PHE A CA 1
ATOM 776 C C . PHE A 1 96 ? -5.083 1.345 42.654 1.00 85.88 96 PHE A C 1
ATOM 778 O O . PHE A 1 96 ? -4.381 1.575 41.670 1.00 85.88 96 PHE A O 1
ATOM 785 N N . LEU A 1 97 ? -6.129 2.113 42.972 1.00 84.56 97 LEU A N 1
ATOM 786 C CA . LEU A 1 97 ? -6.513 3.262 42.147 1.00 84.56 97 LEU A CA 1
ATOM 787 C C . LEU A 1 97 ? -5.461 4.377 42.177 1.00 84.56 97 LEU A C 1
ATOM 789 O O . LEU A 1 97 ? -5.243 5.022 41.150 1.00 84.56 97 LEU A O 1
ATOM 793 N N . HIS A 1 98 ? -4.744 4.551 43.293 1.00 83.19 98 HIS A N 1
ATOM 794 C CA . HIS A 1 98 ? -3.575 5.439 43.343 1.00 83.19 98 HIS A CA 1
ATOM 795 C C . HIS A 1 98 ? -2.427 4.939 42.458 1.00 83.19 98 HIS A C 1
ATOM 797 O O . HIS A 1 98 ? -1.832 5.735 41.741 1.00 83.19 98 HIS A O 1
ATOM 803 N N . ALA A 1 99 ? -2.160 3.631 42.412 1.00 84.62 99 ALA A N 1
ATOM 804 C CA . ALA A 1 99 ? -1.161 3.080 41.494 1.00 84.62 99 ALA A CA 1
ATOM 805 C C . ALA A 1 99 ? -1.554 3.281 40.017 1.00 84.62 99 ALA A C 1
ATOM 807 O O . ALA A 1 99 ? -0.714 3.650 39.196 1.00 84.62 99 ALA A O 1
ATOM 808 N N . VAL A 1 100 ? -2.833 3.088 39.672 1.00 86.44 100 VAL A N 1
ATOM 809 C CA . VAL A 1 100 ? -3.358 3.356 38.320 1.00 86.44 100 VAL A CA 1
ATOM 810 C C . VAL A 1 100 ? -3.222 4.838 37.968 1.00 86.44 100 VAL A C 1
ATOM 812 O O . VAL A 1 100 ? -2.743 5.168 36.884 1.00 86.44 100 VAL A O 1
ATOM 815 N N . ARG A 1 101 ? -3.583 5.732 38.893 1.00 83.81 101 ARG A N 1
ATOM 816 C CA . ARG A 1 101 ? -3.388 7.179 38.758 1.00 83.81 101 ARG A CA 1
ATOM 817 C C . ARG A 1 101 ? -1.931 7.526 38.471 1.00 83.81 101 ARG A C 1
ATOM 819 O O . ARG A 1 101 ? -1.654 8.276 37.540 1.00 83.81 101 ARG A O 1
ATOM 826 N N . ASP A 1 102 ? -1.009 6.989 39.263 1.00 83.88 102 ASP A N 1
ATOM 827 C CA . ASP A 1 102 ? 0.412 7.309 39.154 1.00 83.88 102 ASP A CA 1
ATOM 828 C C . ASP A 1 102 ? 0.972 6.863 37.795 1.00 83.88 102 ASP A C 1
ATOM 830 O O . ASP A 1 102 ? 1.683 7.627 37.142 1.00 83.88 102 ASP A O 1
ATOM 834 N N . LEU A 1 103 ? 0.570 5.685 37.306 1.00 86.50 103 LEU A N 1
ATOM 835 C CA . LEU A 1 103 ? 0.918 5.207 35.963 1.00 86.50 103 LEU A CA 1
ATOM 836 C C . LEU A 1 103 ? 0.395 6.133 34.851 1.00 86.50 103 LEU A C 1
ATOM 838 O O . LEU A 1 103 ? 1.123 6.424 33.900 1.00 86.50 103 LEU A O 1
ATOM 842 N N . LEU A 1 104 ? -0.837 6.631 34.973 1.00 83.88 104 LEU A N 1
ATOM 843 C CA . LEU A 1 104 ? -1.428 7.559 33.999 1.00 83.88 104 LEU A CA 1
ATOM 844 C C . LEU A 1 104 ? -0.778 8.954 34.048 1.00 83.88 104 LEU A C 1
ATOM 846 O O . LEU A 1 104 ? -0.573 9.583 33.005 1.00 83.88 104 LEU A O 1
ATOM 850 N N . CYS A 1 105 ? -0.385 9.422 35.236 1.00 79.25 105 CYS A N 1
ATOM 851 C CA . CYS A 1 105 ? 0.370 10.665 35.411 1.00 79.25 105 CYS A CA 1
ATOM 852 C C . CYS A 1 105 ? 1.755 10.598 34.755 1.00 79.25 105 CYS A C 1
ATOM 854 O O . CYS A 1 105 ? 2.163 11.567 34.112 1.00 79.25 105 CYS A O 1
ATOM 856 N N . ILE A 1 106 ? 2.452 9.459 34.868 1.00 78.19 106 ILE A N 1
ATOM 857 C CA . ILE A 1 106 ? 3.743 9.231 34.196 1.00 78.19 106 ILE A CA 1
ATOM 858 C C . ILE A 1 106 ? 3.580 9.351 32.676 1.00 78.19 106 ILE A C 1
ATOM 860 O O . ILE A 1 106 ? 4.407 9.981 32.021 1.00 78.19 106 ILE A O 1
ATOM 864 N N . HIS A 1 107 ? 2.499 8.799 32.117 1.00 72.25 107 HIS A N 1
ATOM 865 C CA . HIS A 1 107 ? 2.243 8.862 30.678 1.00 72.25 107 HIS A CA 1
ATOM 866 C C . HIS A 1 107 ? 1.916 10.278 30.185 1.00 72.25 107 HIS A C 1
ATOM 868 O O . HIS A 1 107 ? 2.395 10.702 29.138 1.00 72.25 107 HIS A O 1
ATOM 874 N N . SER A 1 108 ? 1.142 11.037 30.961 1.00 69.94 108 SER A N 1
ATOM 875 C CA . SER A 1 108 ? 0.700 12.387 30.583 1.00 69.94 108 SER A CA 1
ATOM 876 C C . SER A 1 108 ? 1.812 13.445 30.680 1.00 69.94 108 SER A C 1
ATOM 878 O O . SER A 1 108 ? 1.577 14.614 30.384 1.00 69.94 108 SER A O 1
ATOM 880 N N . ASN A 1 109 ? 3.011 13.060 31.138 1.00 63.69 109 ASN A N 1
ATOM 881 C CA . ASN A 1 109 ? 4.175 13.928 31.345 1.00 63.69 109 ASN A CA 1
ATOM 882 C C . ASN A 1 109 ? 3.883 15.173 32.214 1.00 63.69 109 ASN A C 1
ATOM 884 O O . ASN A 1 109 ? 4.607 16.171 32.186 1.00 63.69 109 ASN A O 1
ATOM 888 N N . SER A 1 110 ? 2.816 15.114 33.017 1.00 59.53 110 SER A N 1
ATOM 889 C CA . SER A 1 110 ? 2.407 16.181 33.923 1.00 59.53 110 SER A CA 1
ATOM 890 C C . SER A 1 110 ? 3.234 16.080 35.201 1.00 59.53 110 SER A C 1
ATOM 892 O O . SER A 1 110 ? 2.773 15.582 36.222 1.00 59.53 110 SER A O 1
ATOM 894 N N . GLN A 1 111 ? 4.479 16.565 35.158 1.00 53.19 111 GLN A N 1
ATOM 895 C CA . GLN A 1 111 ? 5.275 16.809 36.371 1.00 53.19 111 GLN A CA 1
ATOM 896 C C . GLN A 1 111 ? 4.726 17.975 37.217 1.00 53.19 111 GLN A C 1
ATOM 898 O O . GLN A 1 111 ? 5.238 18.262 38.299 1.00 53.19 111 GLN A O 1
ATOM 903 N N . ALA A 1 112 ? 3.672 18.650 36.751 1.00 51.41 112 ALA A N 1
ATOM 904 C CA . ALA A 1 112 ? 2.926 19.603 37.550 1.00 51.41 112 ALA A CA 1
ATOM 905 C C . ALA A 1 112 ? 2.047 18.826 38.538 1.00 51.41 112 ALA A C 1
ATOM 907 O O . ALA A 1 112 ? 1.078 18.200 38.120 1.00 51.41 112 ALA A O 1
ATOM 908 N N . ALA A 1 113 ? 2.464 18.840 39.811 1.00 56.03 113 ALA A N 1
ATOM 909 C CA . ALA A 1 113 ? 1.741 18.421 41.014 1.00 56.03 113 ALA A CA 1
ATOM 910 C C . ALA A 1 113 ? 0.588 17.437 40.752 1.00 56.03 113 ALA A C 1
ATOM 912 O O . ALA A 1 113 ? -0.518 17.859 40.414 1.00 56.03 113 ALA A O 1
ATOM 913 N N . VAL A 1 114 ? 0.856 16.135 40.941 1.00 58.47 114 VAL A N 1
ATOM 914 C CA . VAL A 1 114 ? -0.167 15.076 40.927 1.00 58.47 114 VAL A CA 1
ATOM 915 C C . VAL A 1 114 ? -1.389 15.591 41.690 1.00 58.47 114 VAL A C 1
ATOM 917 O O . VAL A 1 114 ? -1.235 15.938 42.865 1.00 58.47 114 VAL A O 1
ATOM 920 N N . PRO A 1 115 ? -2.566 15.710 41.048 1.00 59.94 115 PRO A N 1
ATOM 921 C CA . PRO A 1 115 ? -3.744 16.238 41.709 1.00 59.94 115 PRO A CA 1
ATOM 922 C C . PRO A 1 115 ? -3.985 15.442 42.989 1.00 59.94 115 PRO A C 1
ATOM 924 O O . PRO A 1 115 ? -4.236 14.237 42.934 1.00 59.94 115 PRO A O 1
ATOM 927 N N . THR A 1 116 ? -3.887 16.111 44.142 1.00 60.94 116 THR A N 1
ATOM 928 C CA . THR A 1 116 ? -4.082 15.494 45.464 1.00 60.94 116 THR A CA 1
ATOM 929 C C . THR A 1 116 ? -5.456 14.827 45.565 1.00 60.94 116 THR A C 1
ATOM 931 O O . THR A 1 116 ? -5.639 13.899 46.340 1.00 60.94 116 THR A O 1
ATOM 934 N N . TYR A 1 117 ? -6.407 15.281 44.747 1.00 63.41 117 TYR A N 1
ATOM 935 C CA . TYR A 1 117 ? -7.761 14.766 44.642 1.00 63.41 117 TYR A CA 1
ATOM 936 C C . TYR A 1 117 ? -8.066 14.405 43.185 1.00 63.41 117 TYR A C 1
ATOM 938 O O . TYR A 1 117 ? -8.054 15.267 42.307 1.00 63.41 117 TYR A O 1
ATOM 946 N N . MET A 1 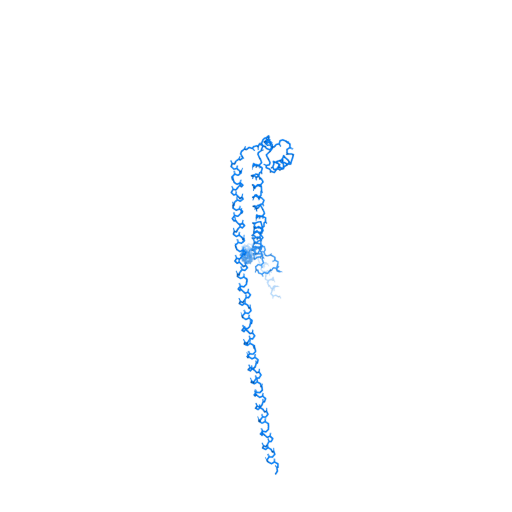118 ? -8.366 13.130 42.934 1.00 70.81 118 MET A N 1
ATOM 947 C CA . MET A 1 118 ? -8.863 12.641 41.647 1.00 70.81 118 MET A CA 1
ATOM 948 C C . MET A 1 118 ? -10.091 11.769 41.881 1.00 70.81 118 MET A C 1
ATOM 950 O O . MET A 1 118 ? -10.137 11.007 42.846 1.00 70.81 118 MET A O 1
ATOM 954 N N . SER A 1 119 ? -11.097 11.889 41.017 1.00 80.25 119 SER A N 1
ATOM 955 C CA . SER A 1 119 ? -12.267 11.013 41.048 1.00 80.25 119 SER A CA 1
ATOM 956 C C . SER A 1 119 ? -12.018 9.765 40.203 1.00 80.25 119 SER A C 1
ATOM 958 O O . SER A 1 119 ? -11.255 9.788 39.234 1.00 80.25 119 SER A O 1
ATOM 960 N N . ALA A 1 120 ? -12.712 8.671 40.522 1.00 78.75 120 ALA A N 1
ATOM 961 C CA . ALA A 1 120 ? -12.670 7.463 39.698 1.00 78.75 120 ALA A CA 1
ATOM 962 C C . ALA A 1 120 ? -13.135 7.733 38.252 1.00 78.75 120 ALA A C 1
ATOM 964 O O . ALA A 1 120 ? -12.620 7.136 37.311 1.00 78.75 120 ALA A O 1
ATOM 965 N N . HIS A 1 121 ? -14.062 8.679 38.057 1.00 77.19 121 HIS A N 1
ATOM 966 C CA . HIS A 1 121 ? -14.506 9.092 36.725 1.00 77.19 121 HIS A CA 1
ATOM 967 C C . HIS A 1 121 ? -13.384 9.760 35.918 1.00 77.19 121 HIS A C 1
ATOM 969 O O . HIS A 1 121 ? -13.215 9.450 34.741 1.00 77.19 121 HIS A O 1
ATOM 975 N N . ALA A 1 122 ? -12.581 10.619 36.554 1.00 78.75 122 ALA A N 1
ATOM 976 C CA . ALA A 1 122 ? -11.436 11.251 35.903 1.00 78.75 122 ALA A CA 1
ATOM 977 C C . ALA A 1 122 ? -10.393 10.215 35.447 1.00 78.75 122 ALA A C 1
ATOM 979 O O . ALA A 1 122 ? -9.871 10.327 34.340 1.00 78.75 122 ALA A O 1
ATOM 980 N N . LEU A 1 123 ? -10.151 9.162 36.242 1.00 83.88 123 LEU A N 1
ATOM 981 C CA . LEU A 1 123 ? -9.285 8.052 35.825 1.00 83.88 123 LEU A CA 1
ATOM 982 C C . LEU A 1 123 ? -9.845 7.308 34.613 1.00 83.88 123 LEU A C 1
ATOM 984 O O . LEU A 1 123 ? -9.112 7.041 33.666 1.00 83.88 123 LEU A O 1
ATOM 988 N N . VAL A 1 124 ? -11.142 6.993 34.613 1.00 84.44 124 VAL A N 1
ATOM 989 C CA . VAL A 1 124 ? -11.781 6.311 33.477 1.00 84.44 124 VAL A CA 1
ATOM 990 C C . VAL A 1 124 ? -11.693 7.160 32.209 1.00 84.44 124 VAL A C 1
ATOM 992 O O . VAL A 1 124 ? -11.378 6.625 31.147 1.00 84.44 124 VAL A O 1
ATOM 995 N N . GLN A 1 125 ? -11.897 8.477 32.311 1.00 84.06 125 GLN A N 1
ATOM 996 C CA . GLN A 1 125 ? -11.715 9.383 31.177 1.00 84.06 125 GLN A CA 1
ATOM 997 C C . GLN A 1 125 ? -10.273 9.359 30.655 1.00 84.06 125 GLN A C 1
ATOM 999 O O . GLN A 1 125 ? -10.074 9.192 29.452 1.00 84.06 125 GLN A O 1
ATOM 1004 N N . GLN A 1 126 ? -9.270 9.445 31.534 1.00 85.56 126 GLN A N 1
ATOM 1005 C CA . GLN A 1 126 ? -7.860 9.377 31.130 1.00 85.56 126 GLN A CA 1
ATOM 1006 C C . GLN A 1 126 ? -7.507 8.042 30.463 1.00 85.56 126 GLN A C 1
ATOM 1008 O O . GLN A 1 126 ? -6.845 8.032 29.429 1.00 85.56 126 GLN A O 1
ATOM 1013 N N . ILE A 1 127 ? -7.996 6.920 31.000 1.00 88.75 127 ILE A N 1
ATOM 1014 C CA . ILE A 1 127 ? -7.802 5.593 30.398 1.00 88.75 127 ILE A CA 1
ATOM 1015 C C . ILE A 1 127 ? -8.465 5.525 29.018 1.00 88.75 127 ILE A C 1
ATOM 1017 O O . ILE A 1 127 ? -7.874 4.995 28.081 1.00 88.75 127 ILE A O 1
ATOM 1021 N N . SER A 1 128 ? -9.671 6.077 28.866 1.00 88.19 128 SER A N 1
ATOM 1022 C CA . SER A 1 128 ? -10.374 6.083 27.579 1.00 88.19 128 SER A CA 1
ATOM 1023 C C . SER A 1 128 ? -9.678 6.952 26.525 1.00 88.19 128 SER A C 1
ATOM 1025 O O . SER A 1 128 ? -9.601 6.554 25.364 1.00 88.19 128 SER A O 1
ATOM 1027 N N . ALA A 1 129 ? -9.105 8.091 26.931 1.00 87.94 129 ALA A N 1
ATOM 1028 C CA . ALA A 1 129 ? -8.297 8.937 26.058 1.00 87.94 129 ALA A CA 1
ATOM 1029 C C . ALA A 1 129 ? -7.031 8.195 25.603 1.00 87.94 129 ALA A C 1
ATOM 1031 O O . ALA A 1 129 ? -6.791 8.074 24.406 1.00 87.94 129 ALA A O 1
ATOM 1032 N N . LEU A 1 130 ? -6.309 7.574 26.543 1.00 90.56 130 LEU A N 1
ATOM 1033 C CA . LEU A 1 130 ? -5.137 6.745 26.252 1.00 90.56 130 LEU A CA 1
ATOM 1034 C C . LEU A 1 130 ? -5.461 5.601 25.280 1.00 90.56 130 LEU A C 1
ATOM 1036 O O . LEU A 1 130 ? -4.691 5.299 24.372 1.00 90.56 130 LEU A O 1
ATOM 1040 N N . GLN A 1 131 ? -6.608 4.947 25.465 1.00 93.31 131 GLN A N 1
ATOM 1041 C CA . GLN A 1 131 ? -7.056 3.879 24.579 1.00 93.31 131 GLN A CA 1
ATOM 1042 C C . GLN A 1 131 ? -7.330 4.399 23.162 1.00 93.31 131 GLN A C 1
ATOM 1044 O O . GLN A 1 131 ? -6.969 3.735 22.191 1.00 93.31 131 GLN A O 1
ATOM 1049 N N . SER A 1 132 ? -7.941 5.579 23.034 1.00 93.62 132 SER A N 1
ATOM 1050 C CA . SER A 1 132 ? -8.145 6.236 21.740 1.00 93.62 132 SER A CA 1
ATOM 1051 C C . SER A 1 132 ? -6.813 6.569 21.060 1.00 93.62 132 SER A C 1
ATOM 1053 O O . SER A 1 132 ? -6.658 6.315 19.865 1.00 93.62 132 SER A O 1
ATOM 1055 N N . ASP A 1 133 ? -5.839 7.075 21.816 1.00 93.50 133 ASP A N 1
ATOM 1056 C CA . ASP A 1 133 ? -4.502 7.402 21.308 1.00 93.50 133 ASP A CA 1
ATOM 1057 C C . ASP A 1 133 ? -3.728 6.148 20.877 1.00 93.50 133 ASP A C 1
ATOM 1059 O O . ASP A 1 133 ? -3.074 6.134 19.837 1.00 93.50 133 ASP A O 1
ATOM 1063 N N . LEU A 1 134 ? -3.844 5.046 21.622 1.00 93.81 134 LEU A N 1
ATOM 1064 C CA . LEU A 1 134 ? -3.248 3.767 21.229 1.00 93.81 134 LEU A CA 1
ATOM 1065 C C . LEU A 1 134 ? -3.853 3.223 19.934 1.00 93.81 134 LEU A C 1
ATOM 1067 O O . LEU A 1 134 ? -3.120 2.727 19.080 1.00 93.81 134 LEU A O 1
ATOM 1071 N N . LEU A 1 135 ? -5.173 3.321 19.771 1.00 95.12 135 LEU A N 1
ATOM 1072 C CA . LEU A 1 135 ? -5.850 2.880 18.551 1.00 95.12 135 LEU A CA 1
ATOM 1073 C C . LEU A 1 135 ? -5.461 3.739 17.343 1.00 95.12 135 LEU A C 1
ATOM 1075 O O . LEU A 1 135 ? -5.284 3.202 16.248 1.00 95.12 135 LEU A O 1
ATOM 1079 N N . SER A 1 136 ? -5.299 5.052 17.528 1.00 94.44 136 SER A N 1
ATOM 1080 C CA . SER A 1 136 ? -4.857 5.942 16.452 1.00 94.44 136 SER A CA 1
ATOM 1081 C C . SER A 1 136 ? -3.417 5.633 16.033 1.00 94.44 136 SER A C 1
ATOM 1083 O O . SER A 1 136 ? -3.163 5.452 14.841 1.00 94.44 136 SER A O 1
ATOM 1085 N N . LEU A 1 137 ? -2.508 5.443 16.994 1.00 95.00 137 LEU A N 1
ATOM 1086 C CA . LEU A 1 137 ? -1.117 5.079 16.729 1.00 95.00 137 LEU A CA 1
ATOM 1087 C C . LEU A 1 137 ? -0.997 3.691 16.083 1.00 95.00 137 LEU A C 1
ATOM 1089 O O . LEU A 1 137 ? -0.192 3.490 15.174 1.00 95.00 137 LEU A O 1
ATOM 1093 N N . GLN A 1 138 ? -1.817 2.728 16.512 1.00 95.62 138 GLN A N 1
ATOM 1094 C CA . GLN A 1 138 ? -1.870 1.408 15.888 1.00 95.62 138 GLN A CA 1
ATOM 1095 C C . GLN A 1 138 ? -2.343 1.503 14.432 1.00 95.62 138 GLN A C 1
ATOM 1097 O O . GLN A 1 138 ? -1.731 0.905 13.548 1.00 95.62 138 GLN A O 1
ATOM 1102 N N . SER A 1 139 ? -3.380 2.302 14.164 1.00 93.75 139 SER A N 1
ATOM 1103 C CA . SER A 1 139 ? -3.838 2.570 12.798 1.00 93.75 139 SER A CA 1
ATOM 1104 C C . SER A 1 139 ? -2.739 3.218 11.953 1.00 93.75 139 SER A C 1
ATOM 1106 O O . SER A 1 139 ? -2.564 2.849 10.791 1.00 93.75 139 SER A O 1
ATOM 1108 N N . GLU A 1 140 ? -1.986 4.167 12.509 1.00 95.12 140 GLU A N 1
ATOM 1109 C CA . GLU A 1 140 ? -0.857 4.814 11.834 1.00 95.12 140 GLU A CA 1
ATOM 1110 C C . GLU A 1 140 ? 0.236 3.788 11.471 1.00 95.12 140 GLU A C 1
ATOM 1112 O O . GLU A 1 140 ? 0.659 3.679 10.317 1.00 95.12 140 GLU A O 1
ATOM 1117 N N . LEU A 1 141 ? 0.619 2.937 12.426 1.00 93.31 141 LEU A N 1
ATOM 1118 C CA . LEU A 1 141 ? 1.616 1.885 12.223 1.00 93.31 141 LEU A CA 1
ATOM 1119 C C . LEU A 1 141 ? 1.190 0.860 11.156 1.00 93.31 141 LEU A C 1
ATOM 1121 O O . LEU A 1 141 ? 2.016 0.427 10.350 1.00 93.31 141 LEU A O 1
ATOM 1125 N N . GLU A 1 142 ? -0.081 0.455 11.154 1.00 93.06 142 GLU A N 1
ATOM 1126 C CA . GLU A 1 142 ? -0.594 -0.578 10.248 1.00 93.06 142 GLU A CA 1
ATOM 1127 C C . GLU A 1 142 ? -0.881 -0.049 8.838 1.00 93.06 142 GLU A C 1
ATOM 1129 O O . GLU A 1 142 ? -0.727 -0.790 7.863 1.00 93.06 142 GLU A O 1
ATOM 1134 N N . THR A 1 143 ? -1.290 1.217 8.701 1.00 91.69 143 THR A N 1
ATOM 1135 C CA . THR A 1 143 ? -1.829 1.731 7.429 1.00 91.69 143 THR A CA 1
ATOM 1136 C C . THR A 1 143 ? -1.010 2.857 6.811 1.00 91.69 143 THR A C 1
ATOM 1138 O O . THR A 1 143 ? -0.674 2.773 5.627 1.00 91.69 143 THR A O 1
ATOM 1141 N N . THR A 1 144 ? -0.656 3.898 7.567 1.00 90.75 144 THR A N 1
ATOM 1142 C CA . THR A 1 144 ? -0.031 5.102 6.998 1.00 90.75 144 THR A CA 1
ATOM 1143 C C . THR A 1 144 ? 1.461 4.886 6.767 1.00 90.75 144 THR A C 1
ATOM 1145 O O . THR A 1 144 ? 1.943 5.099 5.654 1.00 90.75 144 THR A O 1
ATOM 1148 N N . LEU A 1 145 ? 2.181 4.347 7.757 1.00 93.12 145 LEU A N 1
ATOM 1149 C CA . LEU A 1 145 ? 3.628 4.127 7.676 1.00 93.12 145 LEU A CA 1
ATOM 1150 C C . LEU A 1 145 ? 4.029 3.203 6.509 1.00 93.12 145 LEU A C 1
ATOM 1152 O O . LEU A 1 145 ? 4.942 3.546 5.749 1.00 93.12 145 LEU A O 1
ATOM 1156 N N . PRO A 1 146 ? 3.371 2.043 6.303 1.00 93.69 146 PRO A N 1
ATOM 1157 C CA . PRO A 1 146 ? 3.684 1.165 5.180 1.00 93.69 146 PRO A CA 1
ATOM 1158 C C . PRO A 1 146 ? 3.359 1.810 3.830 1.00 93.69 146 PRO A C 1
ATOM 1160 O O . PRO A 1 146 ? 4.102 1.611 2.864 1.00 93.69 146 PRO A O 1
ATOM 1163 N N . ALA A 1 147 ? 2.278 2.592 3.755 1.00 93.06 147 ALA A N 1
ATOM 1164 C CA . ALA A 1 147 ? 1.890 3.301 2.542 1.00 93.06 147 ALA A CA 1
ATOM 1165 C C . ALA A 1 147 ? 2.908 4.390 2.172 1.00 93.06 147 ALA A C 1
ATOM 1167 O O . ALA A 1 147 ? 3.340 4.452 1.018 1.00 93.06 147 ALA A O 1
ATOM 1168 N N . ASP A 1 148 ? 3.350 5.190 3.142 1.00 94.69 148 ASP A N 1
ATOM 1169 C CA . ASP A 1 148 ? 4.350 6.237 2.931 1.00 94.69 148 ASP A CA 1
ATOM 1170 C C . ASP A 1 148 ? 5.723 5.650 2.602 1.00 94.69 148 ASP A C 1
ATOM 1172 O O . ASP A 1 148 ? 6.371 6.083 1.646 1.00 94.69 148 ASP A O 1
ATOM 1176 N N . ARG A 1 149 ? 6.135 4.582 3.298 1.00 95.38 149 ARG A N 1
ATOM 1177 C CA . ARG A 1 149 ? 7.356 3.841 2.956 1.00 95.38 149 ARG A CA 1
ATOM 1178 C C . ARG A 1 149 ? 7.298 3.318 1.522 1.00 95.38 149 ARG A C 1
ATOM 1180 O O . ARG A 1 149 ? 8.270 3.456 0.783 1.00 95.38 149 ARG A O 1
ATOM 1187 N N . LYS A 1 150 ? 6.173 2.727 1.109 1.00 95.88 150 LYS A N 1
ATOM 1188 C CA . LYS A 1 150 ? 5.984 2.238 -0.264 1.00 95.88 150 LYS A CA 1
ATOM 1189 C C . LYS A 1 150 ? 6.048 3.379 -1.280 1.00 95.88 150 LYS A C 1
ATOM 1191 O O . LYS A 1 150 ? 6.673 3.211 -2.323 1.00 95.88 150 LYS A O 1
ATOM 1196 N N . ARG A 1 151 ? 5.443 4.532 -0.976 1.00 96.94 151 ARG A N 1
ATOM 1197 C CA . ARG A 1 151 ? 5.511 5.733 -1.823 1.00 96.94 151 ARG A CA 1
ATOM 1198 C C . ARG A 1 151 ? 6.959 6.192 -2.007 1.00 96.94 151 ARG A C 1
ATOM 1200 O O . ARG A 1 151 ? 7.404 6.305 -3.142 1.00 96.94 151 ARG A O 1
ATOM 1207 N N . CYS A 1 152 ? 7.703 6.350 -0.914 1.00 96.94 152 CYS A N 1
ATOM 1208 C CA . CYS A 1 152 ? 9.096 6.796 -0.949 1.00 96.94 152 CYS A CA 1
ATOM 1209 C C . CYS A 1 152 ? 10.008 5.807 -1.700 1.00 96.94 152 CYS A C 1
ATOM 1211 O O . CYS A 1 152 ? 10.828 6.213 -2.519 1.00 96.94 152 CYS A O 1
ATOM 1213 N N . ILE A 1 153 ? 9.822 4.495 -1.498 1.00 97.25 153 ILE A N 1
ATOM 1214 C CA . ILE A 1 153 ? 10.549 3.468 -2.263 1.00 97.25 153 ILE A CA 1
ATOM 1215 C C . ILE A 1 153 ? 10.256 3.598 -3.760 1.00 97.25 153 ILE A C 1
ATOM 1217 O O . ILE A 1 153 ? 11.182 3.555 -4.565 1.00 97.25 153 ILE A O 1
ATOM 1221 N N . ASN A 1 154 ? 8.992 3.785 -4.144 1.00 97.25 154 ASN A N 1
ATOM 1222 C CA . ASN A 1 154 ? 8.629 3.943 -5.549 1.00 97.25 154 ASN A CA 1
ATOM 1223 C C . ASN A 1 154 ? 9.258 5.201 -6.158 1.00 97.25 154 ASN A C 1
ATOM 1225 O O . ASN A 1 154 ? 9.796 5.127 -7.258 1.00 97.25 154 ASN A O 1
ATOM 1229 N N . GLU A 1 155 ? 9.240 6.328 -5.446 1.00 97.50 155 GLU A N 1
ATOM 1230 C CA . GLU A 1 155 ? 9.898 7.565 -5.883 1.00 97.50 155 GLU A CA 1
ATOM 1231 C C . GLU A 1 155 ? 11.402 7.346 -6.106 1.00 97.50 155 GLU A C 1
ATOM 1233 O O . GLU A 1 155 ? 11.926 7.684 -7.169 1.00 97.50 155 GLU A O 1
ATOM 1238 N N . LEU A 1 156 ? 12.087 6.684 -5.169 1.00 97.19 156 LEU A N 1
ATOM 1239 C CA . LEU A 1 156 ? 13.501 6.329 -5.324 1.00 97.19 156 LEU A CA 1
ATOM 1240 C C . LEU A 1 156 ? 13.740 5.412 -6.528 1.00 97.19 156 LEU A C 1
ATOM 1242 O O . LEU A 1 156 ? 14.656 5.663 -7.308 1.00 97.19 156 LEU A O 1
ATOM 1246 N N . CYS A 1 157 ? 12.909 4.387 -6.727 1.00 96.19 157 CYS A N 1
ATOM 1247 C CA . CYS A 1 157 ? 13.005 3.516 -7.897 1.00 96.19 157 CYS A CA 1
ATOM 1248 C C . CYS A 1 157 ? 12.823 4.295 -9.205 1.00 96.19 157 CYS A C 1
ATOM 1250 O O . CYS A 1 157 ? 13.573 4.064 -10.150 1.00 96.19 157 CYS A O 1
ATOM 1252 N N . THR A 1 158 ? 11.875 5.236 -9.264 1.00 96.19 158 THR A N 1
ATOM 1253 C CA . THR A 1 158 ? 11.685 6.071 -10.460 1.00 96.19 158 THR A CA 1
ATOM 1254 C C . THR A 1 158 ? 12.885 6.976 -10.721 1.00 96.19 158 THR A C 1
ATOM 1256 O O . THR A 1 158 ? 13.338 7.062 -11.859 1.00 96.19 158 THR A O 1
ATOM 1259 N N . LEU A 1 159 ? 13.465 7.587 -9.682 1.00 96.12 159 LEU A N 1
ATOM 1260 C CA . LEU A 1 159 ? 14.681 8.392 -9.814 1.00 96.12 159 LEU A CA 1
ATOM 1261 C C . LEU A 1 159 ? 15.848 7.550 -10.332 1.00 96.12 159 LEU A C 1
ATOM 1263 O O . LEU A 1 159 ? 16.510 7.948 -11.288 1.00 96.12 159 LEU A O 1
ATOM 1267 N N . ILE A 1 160 ? 16.059 6.361 -9.768 1.00 91.75 160 ILE A N 1
ATOM 1268 C CA . ILE A 1 160 ? 17.100 5.439 -10.234 1.00 91.75 160 ILE A CA 1
ATOM 1269 C C . ILE A 1 160 ? 16.882 5.090 -11.709 1.00 91.75 160 ILE A C 1
ATOM 1271 O O . ILE A 1 160 ? 17.807 5.244 -12.499 1.00 91.75 160 ILE A O 1
ATOM 1275 N N . GLN A 1 161 ? 15.660 4.732 -12.111 1.00 90.25 161 GLN A N 1
ATOM 1276 C CA . GLN A 1 161 ? 15.340 4.436 -13.512 1.00 90.25 161 GLN A CA 1
ATOM 1277 C C . GLN A 1 161 ? 15.610 5.625 -14.440 1.00 90.25 161 GLN A C 1
ATOM 1279 O O . GLN A 1 161 ? 16.125 5.442 -15.541 1.00 90.25 161 GLN A O 1
ATOM 1284 N N . THR A 1 162 ? 15.294 6.852 -14.015 1.00 89.94 162 THR A N 1
ATOM 1285 C CA . THR A 1 162 ? 15.588 8.047 -14.823 1.00 89.94 162 THR A CA 1
ATOM 1286 C C . THR A 1 162 ? 17.090 8.262 -14.989 1.00 89.94 162 THR A C 1
ATOM 1288 O O . THR A 1 162 ? 17.547 8.553 -16.092 1.00 89.94 162 THR A O 1
ATOM 1291 N N . VAL A 1 163 ? 17.871 8.056 -13.926 1.00 87.50 163 VAL A N 1
ATOM 1292 C CA . VAL A 1 163 ? 19.334 8.156 -13.970 1.00 87.50 163 VAL A CA 1
ATOM 1293 C C . VAL A 1 163 ? 19.922 7.055 -14.851 1.00 87.50 163 VAL A C 1
ATOM 1295 O O . VAL A 1 163 ? 20.776 7.338 -15.685 1.00 87.50 163 VAL A O 1
ATOM 1298 N N . GLU A 1 164 ? 19.430 5.822 -14.741 1.00 84.69 164 GLU A N 1
ATOM 1299 C CA . GLU A 1 164 ? 19.838 4.713 -15.607 1.00 84.69 164 GLU A CA 1
ATOM 1300 C C . GLU A 1 164 ? 19.547 5.008 -17.083 1.00 84.69 164 GLU A C 1
ATOM 1302 O O . GLU A 1 164 ? 20.411 4.797 -17.932 1.00 84.69 164 GLU A O 1
ATOM 1307 N N . GLN A 1 165 ? 18.371 5.551 -17.411 1.00 82.81 165 GLN A N 1
ATOM 1308 C CA . GLN A 1 165 ? 18.049 5.934 -18.789 1.00 82.81 165 GLN A CA 1
ATOM 1309 C C . GLN A 1 165 ? 18.980 7.024 -19.325 1.00 82.81 165 GLN A C 1
ATOM 1311 O O . GLN A 1 165 ? 19.394 6.949 -20.483 1.00 82.81 165 GLN A O 1
ATOM 1316 N N . LEU A 1 166 ? 19.332 8.007 -18.493 1.00 80.25 166 LEU A N 1
ATOM 1317 C CA . LEU A 1 166 ? 20.255 9.077 -18.872 1.00 80.25 166 LEU A CA 1
ATOM 1318 C C . LEU A 1 166 ? 21.683 8.565 -19.088 1.00 80.25 166 LEU A C 1
ATOM 1320 O O . LEU A 1 166 ? 22.333 8.985 -20.041 1.00 80.25 166 LEU A O 1
ATOM 1324 N N . LEU A 1 167 ? 22.161 7.663 -18.228 1.00 80.00 167 LEU A N 1
ATOM 1325 C CA . LEU A 1 167 ? 23.535 7.156 -18.276 1.00 80.00 167 LEU A CA 1
ATOM 1326 C C . LEU A 1 167 ? 23.747 6.074 -19.339 1.00 80.00 167 LEU A C 1
ATOM 1328 O O . LEU A 1 167 ? 24.842 5.973 -19.892 1.00 80.00 167 LEU A O 1
ATOM 1332 N N . PHE A 1 168 ? 22.726 5.259 -19.612 1.00 79.81 168 PHE A N 1
ATOM 1333 C CA . PHE A 1 168 ? 22.886 4.023 -20.380 1.00 79.81 168 PHE A CA 1
ATOM 1334 C C . PHE A 1 168 ? 22.049 3.948 -21.656 1.00 79.81 168 PHE A C 1
ATOM 1336 O O . PHE A 1 168 ? 22.194 2.976 -22.394 1.00 79.81 168 PHE A O 1
ATOM 1343 N N . ALA A 1 169 ? 21.175 4.927 -21.928 1.00 67.62 169 ALA A N 1
ATOM 1344 C CA . ALA A 1 169 ? 20.418 5.072 -23.179 1.00 67.62 169 ALA A CA 1
ATOM 1345 C C . ALA A 1 169 ? 19.869 3.746 -23.767 1.00 67.62 169 ALA A C 1
ATOM 1347 O O . ALA A 1 169 ? 19.796 3.605 -24.989 1.00 67.62 169 ALA A O 1
ATOM 1348 N N . SER A 1 170 ? 19.446 2.806 -22.896 1.00 61.94 170 SER A N 1
ATOM 1349 C CA . SER A 1 170 ? 18.890 1.450 -23.151 1.00 61.94 170 SER A CA 1
ATOM 1350 C C . SER A 1 170 ? 19.800 0.217 -22.941 1.00 61.94 170 SER A C 1
ATOM 1352 O O . SER A 1 170 ? 19.334 -0.892 -23.198 1.00 61.94 170 SER A O 1
ATOM 1354 N N . SER A 1 171 ? 21.044 0.337 -22.455 1.00 61.62 171 SER A N 1
ATOM 1355 C CA . SER A 1 171 ? 21.911 -0.830 -22.182 1.00 61.62 171 SER A CA 1
ATOM 1356 C C . SER A 1 171 ? 22.737 -0.698 -20.899 1.00 61.62 171 SER A C 1
ATOM 1358 O O . SER A 1 171 ? 23.752 -0.010 -20.866 1.00 61.62 171 SER A O 1
ATOM 1360 N N . THR A 1 172 ? 22.346 -1.420 -19.847 1.00 64.19 172 THR A N 1
ATOM 1361 C CA . THR A 1 172 ? 23.037 -1.438 -18.541 1.00 64.19 172 THR A CA 1
ATOM 1362 C C . THR A 1 172 ? 24.369 -2.199 -18.546 1.00 64.19 172 THR A C 1
ATOM 1364 O O . THR A 1 172 ? 25.044 -2.259 -17.522 1.00 64.19 172 THR A O 1
ATOM 1367 N N . THR A 1 173 ? 24.749 -2.810 -19.674 1.00 62.19 173 THR A N 1
ATOM 1368 C CA . THR A 1 173 ? 26.015 -3.548 -19.833 1.00 62.19 173 THR A CA 1
ATOM 1369 C C . THR A 1 173 ? 27.105 -2.737 -20.535 1.00 62.19 173 THR A C 1
ATOM 1371 O O . THR A 1 173 ? 28.208 -3.247 -20.716 1.00 62.19 173 THR A O 1
ATOM 1374 N N . ALA A 1 174 ? 26.804 -1.514 -20.976 1.00 65.12 174 ALA A N 1
ATOM 1375 C CA . ALA A 1 174 ? 27.778 -0.596 -21.560 1.00 65.12 174 ALA A CA 1
ATOM 1376 C C . ALA A 1 174 ? 28.400 0.300 -20.477 1.00 65.12 174 ALA A C 1
ATOM 1378 O O . ALA A 1 174 ? 27.827 0.470 -19.403 1.00 65.12 174 ALA A O 1
ATOM 1379 N N . GLU A 1 175 ? 29.569 0.882 -20.750 1.00 73.69 175 GLU A N 1
ATOM 1380 C CA . GLU A 1 175 ? 30.144 1.899 -19.864 1.00 73.69 175 GLU A CA 1
ATOM 1381 C C . GLU A 1 175 ? 29.210 3.122 -19.771 1.00 73.69 175 GLU A C 1
ATOM 1383 O O . GLU A 1 175 ? 28.606 3.509 -20.777 1.00 73.69 175 GLU A O 1
ATOM 1388 N N . PRO A 1 176 ? 29.060 3.728 -18.579 1.00 75.62 176 PRO A N 1
ATOM 1389 C CA . PRO A 1 176 ? 28.172 4.867 -18.390 1.00 75.62 176 PRO A CA 1
ATOM 1390 C C . PRO A 1 176 ? 28.651 6.065 -19.209 1.00 75.62 176 PRO A C 1
ATOM 1392 O O . PRO A 1 176 ? 29.795 6.510 -19.083 1.00 75.62 176 PRO A O 1
ATOM 1395 N N . VAL A 1 177 ? 27.754 6.635 -20.011 1.00 76.06 177 VAL A N 1
ATOM 1396 C CA . VAL A 1 177 ? 28.051 7.831 -20.798 1.00 76.06 177 VAL A CA 1
ATOM 1397 C C . VAL A 1 177 ? 27.840 9.059 -19.912 1.00 76.06 177 VAL A C 1
ATOM 1399 O O . VAL A 1 177 ? 26.717 9.493 -19.668 1.00 76.06 177 VAL A O 1
ATOM 1402 N N . LEU A 1 178 ? 28.939 9.627 -19.410 1.00 78.00 178 LEU A N 1
ATOM 1403 C CA . LEU A 1 178 ? 28.916 10.821 -18.548 1.00 78.00 178 LEU A CA 1
ATOM 1404 C C . LEU A 1 178 ? 28.731 12.128 -19.330 1.00 78.00 178 LEU A C 1
ATOM 1406 O O . LEU A 1 178 ? 28.452 13.176 -18.746 1.00 78.00 178 LEU A O 1
ATOM 1410 N N . THR A 1 179 ? 28.896 12.079 -20.650 1.00 79.25 179 THR A N 1
ATOM 1411 C CA . THR A 1 179 ? 28.788 13.241 -21.528 1.00 79.25 179 THR A CA 1
ATOM 1412 C C . THR A 1 179 ? 27.446 13.219 -22.255 1.00 79.25 179 THR A C 1
ATOM 1414 O O . THR A 1 179 ? 27.192 12.300 -23.030 1.00 79.25 179 THR A O 1
ATOM 1417 N N . PRO A 1 180 ? 26.581 14.232 -22.074 1.00 77.94 180 PRO A N 1
ATOM 1418 C CA . PRO A 1 180 ? 25.320 14.300 -22.799 1.00 77.94 180 PRO A CA 1
ATOM 1419 C C . PRO A 1 180 ? 25.541 14.217 -24.312 1.00 77.94 180 PRO A C 1
ATOM 1421 O O . PRO A 1 180 ? 26.388 14.923 -24.861 1.00 77.94 180 PRO A O 1
ATOM 1424 N N . TRP A 1 181 ? 24.734 13.406 -24.997 1.00 78.44 181 TRP A N 1
ATOM 1425 C CA . TRP A 1 181 ? 24.818 13.183 -26.447 1.00 78.44 181 TRP A CA 1
ATOM 1426 C C . TRP A 1 181 ? 24.943 14.471 -27.291 1.00 78.44 181 TRP A C 1
ATOM 1428 O O . TRP A 1 181 ? 25.775 14.506 -28.198 1.00 78.44 181 TRP A O 1
ATOM 1438 N N . PRO A 1 182 ? 24.183 15.554 -27.007 1.00 84.12 182 PRO A N 1
ATOM 1439 C CA . PRO A 1 182 ? 24.321 16.811 -27.744 1.00 84.12 182 PRO A CA 1
ATOM 1440 C C . PRO A 1 182 ? 25.715 17.437 -27.622 1.00 84.12 182 PRO A C 1
ATOM 1442 O O . PRO A 1 182 ? 26.220 17.997 -28.590 1.00 84.12 182 PRO A O 1
ATOM 1445 N N . LEU A 1 183 ? 26.341 17.319 -26.447 1.00 87.12 183 LEU A N 1
ATOM 1446 C CA . LEU A 1 183 ? 27.684 17.834 -26.200 1.00 87.12 183 LEU A CA 1
ATOM 1447 C C . LEU A 1 183 ? 28.733 16.980 -26.916 1.00 87.12 183 LEU A C 1
ATOM 1449 O O . LEU A 1 183 ? 29.646 17.526 -27.518 1.00 87.12 183 LEU A O 1
ATOM 1453 N N . MET A 1 184 ? 28.571 15.653 -26.892 1.00 86.62 184 MET A N 1
ATOM 1454 C CA . MET A 1 184 ? 29.467 14.731 -27.596 1.00 86.62 184 MET A CA 1
ATOM 1455 C C . MET A 1 184 ? 29.487 15.017 -29.103 1.00 86.62 184 MET A C 1
ATOM 1457 O O . MET A 1 184 ? 30.559 15.131 -29.683 1.00 86.62 184 MET A O 1
ATOM 1461 N N . ARG A 1 185 ? 28.316 15.239 -29.717 1.00 88.25 185 ARG A N 1
ATOM 1462 C CA . ARG A 1 185 ? 28.225 15.640 -31.131 1.00 88.25 185 ARG A CA 1
ATOM 1463 C C . ARG A 1 185 ? 28.886 16.997 -31.392 1.00 88.25 185 ARG A C 1
ATOM 1465 O O . ARG A 1 185 ? 29.637 17.125 -32.345 1.00 88.25 185 ARG A O 1
ATOM 1472 N N . ALA A 1 186 ? 28.632 17.992 -30.541 1.00 92.19 186 ALA A N 1
ATOM 1473 C CA . ALA A 1 186 ? 29.228 19.318 -30.701 1.00 92.19 186 ALA A CA 1
ATOM 1474 C C . ALA A 1 186 ? 30.764 19.300 -30.575 1.00 92.19 186 ALA A C 1
ATOM 1476 O O . ALA A 1 186 ? 31.441 20.065 -31.259 1.00 92.19 186 ALA A O 1
ATOM 1477 N N . LEU A 1 187 ? 31.311 18.436 -29.713 1.00 91.38 187 LEU A N 1
ATOM 1478 C CA . LEU A 1 187 ? 32.756 18.235 -29.585 1.00 91.38 187 LEU A CA 1
ATOM 1479 C C . LEU A 1 187 ? 33.349 17.591 -30.841 1.00 91.38 187 LEU A C 1
ATOM 1481 O O . LEU A 1 187 ? 34.371 18.069 -31.320 1.00 91.38 187 LEU A O 1
ATOM 1485 N N . ASP A 1 188 ? 32.684 16.580 -31.399 1.00 93.19 188 ASP A N 1
ATOM 1486 C CA . ASP A 1 188 ? 33.109 15.898 -32.628 1.00 93.19 188 ASP A CA 1
ATOM 1487 C C . ASP A 1 188 ? 33.074 16.852 -33.842 1.00 93.19 188 ASP A C 1
ATOM 1489 O O . ASP A 1 188 ? 34.020 16.947 -34.625 1.00 93.19 188 ASP A O 1
ATOM 1493 N N . ASP A 1 189 ? 32.021 17.669 -33.958 1.00 95.69 189 ASP A N 1
ATOM 1494 C CA . ASP A 1 189 ? 31.921 18.720 -34.980 1.00 95.69 189 ASP A CA 1
ATOM 1495 C C . ASP A 1 189 ? 33.052 19.760 -34.842 1.00 95.69 189 ASP A C 1
ATOM 1497 O O . ASP A 1 189 ? 33.633 20.202 -35.838 1.00 95.69 189 ASP A O 1
ATOM 1501 N N . MET A 1 190 ? 33.393 20.142 -33.607 1.00 95.94 190 MET A N 1
ATOM 1502 C CA . MET A 1 190 ? 34.490 21.069 -33.321 1.00 95.94 190 MET A CA 1
ATOM 1503 C C . MET A 1 190 ? 35.859 20.459 -33.644 1.00 95.94 190 MET A C 1
ATOM 1505 O O . MET A 1 190 ? 36.715 21.154 -34.190 1.00 95.94 190 MET A O 1
ATOM 1509 N N . GLU A 1 191 ? 36.078 19.183 -33.333 1.00 95.50 191 GLU A N 1
ATOM 1510 C CA . GLU A 1 191 ? 37.321 18.473 -33.645 1.00 95.50 191 GLU A CA 1
ATOM 1511 C C . GLU A 1 191 ? 37.535 18.383 -35.162 1.00 95.50 191 GLU A C 1
ATOM 1513 O O . GLU A 1 191 ? 38.609 18.724 -35.663 1.00 95.50 191 GLU A O 1
ATOM 1518 N N . ASN A 1 192 ? 36.474 18.076 -35.913 1.00 95.88 192 ASN A N 1
ATOM 1519 C CA . ASN A 1 192 ? 36.489 18.102 -37.375 1.00 95.88 192 ASN A CA 1
ATOM 1520 C C . ASN A 1 192 ? 36.791 19.500 -37.939 1.00 95.88 192 ASN A C 1
ATOM 1522 O O . ASN A 1 192 ? 37.576 19.638 -38.881 1.00 95.88 192 ASN A O 1
ATOM 1526 N N . ALA A 1 193 ? 36.196 20.549 -37.366 1.00 96.06 193 ALA A N 1
ATOM 1527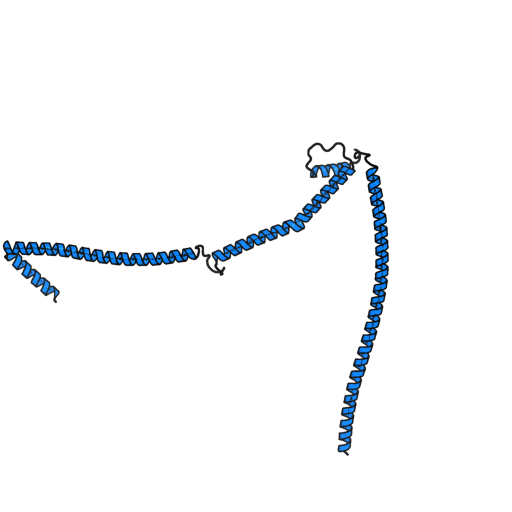 C CA . ALA A 1 193 ? 36.487 21.925 -37.760 1.00 96.06 193 ALA A CA 1
ATOM 1528 C C . ALA A 1 193 ? 37.947 22.308 -37.458 1.00 96.06 193 ALA A C 1
ATOM 1530 O O . ALA A 1 193 ? 38.605 22.922 -38.299 1.00 96.06 193 ALA A O 1
ATOM 1531 N N . ASN A 1 194 ? 38.480 21.905 -36.300 1.00 96.00 194 ASN A N 1
ATOM 1532 C CA . ASN A 1 194 ? 39.882 22.126 -35.943 1.00 96.00 194 ASN A CA 1
ATOM 1533 C C . ASN A 1 194 ? 40.834 21.443 -36.929 1.00 96.00 194 ASN A C 1
ATOM 1535 O O . ASN A 1 194 ? 41.776 22.088 -37.384 1.00 96.00 194 ASN A O 1
ATOM 1539 N N . ALA A 1 195 ? 40.563 20.194 -37.316 1.00 96.69 195 ALA A N 1
ATOM 1540 C CA . ALA A 1 195 ? 41.373 19.482 -38.303 1.00 96.69 195 ALA A CA 1
ATOM 1541 C C . ALA A 1 195 ? 41.394 20.205 -39.664 1.00 96.69 195 ALA A C 1
ATOM 1543 O O . ALA A 1 195 ? 42.441 20.328 -40.299 1.00 96.69 195 ALA A O 1
ATOM 1544 N N . GLN A 1 196 ? 40.255 20.751 -40.107 1.00 96.62 196 GLN A N 1
ATOM 1545 C CA . GLN A 1 196 ? 40.193 21.548 -41.341 1.00 96.62 196 GLN A CA 1
ATOM 1546 C C . GLN A 1 196 ? 40.999 22.848 -41.236 1.00 96.62 196 GLN A C 1
ATOM 1548 O O . GLN A 1 196 ? 41.689 23.230 -42.184 1.00 96.62 196 GLN A O 1
ATOM 1553 N N . VAL A 1 197 ? 40.925 23.527 -40.088 1.00 97.00 197 VAL A N 1
ATOM 1554 C CA . VAL A 1 197 ? 41.708 24.741 -39.827 1.00 97.00 197 VAL A CA 1
ATOM 1555 C C . VAL A 1 197 ? 43.202 24.429 -39.818 1.00 97.00 197 VAL A C 1
ATOM 1557 O O . VAL A 1 197 ? 43.972 25.187 -40.404 1.00 97.00 197 VAL A O 1
ATOM 1560 N N . GLU A 1 198 ? 43.617 23.319 -39.208 1.00 97.19 198 GLU A N 1
ATOM 1561 C CA . GLU A 1 198 ? 45.016 22.887 -39.171 1.00 97.19 198 GLU A CA 1
ATOM 1562 C C . GLU A 1 198 ? 45.579 22.694 -40.586 1.00 97.19 198 GLU A C 1
ATOM 1564 O O . GLU A 1 198 ? 46.591 23.308 -40.932 1.00 97.19 198 GLU A O 1
ATOM 1569 N N . VAL A 1 199 ? 44.859 21.966 -41.448 1.00 97.44 199 VAL A N 1
ATOM 1570 C CA . VAL A 1 199 ? 45.238 21.780 -42.860 1.00 97.44 199 VAL A CA 1
ATOM 1571 C C . VAL A 1 199 ? 45.347 23.121 -43.592 1.00 97.44 199 VAL A C 1
ATOM 1573 O O . VAL A 1 199 ? 46.345 23.388 -44.266 1.00 97.44 199 VAL A O 1
ATOM 1576 N N . ALA A 1 200 ? 44.360 24.007 -43.436 1.00 96.50 200 ALA A N 1
ATOM 1577 C CA . ALA A 1 200 ? 44.384 25.318 -44.082 1.00 96.50 200 ALA A CA 1
ATOM 1578 C C . ALA A 1 200 ? 45.574 26.178 -43.610 1.00 96.50 200 ALA A C 1
ATOM 1580 O O . ALA A 1 200 ? 46.206 26.880 -44.406 1.00 96.50 200 ALA A O 1
ATOM 1581 N N . VAL A 1 201 ? 45.914 26.117 -42.320 1.00 97.31 201 VAL A N 1
ATOM 1582 C CA . VAL A 1 201 ? 47.070 26.821 -41.752 1.00 97.31 201 VAL A CA 1
ATOM 1583 C C . VAL A 1 201 ? 48.377 26.267 -42.314 1.00 97.31 201 VAL A C 1
ATOM 1585 O O . VAL A 1 201 ? 49.255 27.060 -42.672 1.00 97.31 201 VAL A O 1
ATOM 1588 N N . GLU A 1 202 ? 48.522 24.949 -42.446 1.00 96.75 202 GLU A N 1
ATOM 1589 C CA . GLU A 1 202 ? 49.700 24.339 -43.072 1.00 96.75 202 GLU A CA 1
ATOM 1590 C C . GLU A 1 202 ? 49.869 24.785 -44.528 1.00 96.75 202 GLU A C 1
ATOM 1592 O O . GLU A 1 202 ? 50.966 25.191 -44.929 1.00 96.75 202 GLU A O 1
ATOM 1597 N N . GLU A 1 203 ? 48.789 24.793 -45.313 1.00 97.00 203 GLU A N 1
ATOM 1598 C CA . GLU A 1 203 ? 48.806 25.250 -46.706 1.00 97.00 203 GLU A CA 1
ATOM 1599 C C . GLU A 1 203 ? 49.231 26.718 -46.824 1.00 97.00 203 GLU A C 1
ATOM 1601 O O . GLU A 1 203 ? 50.136 27.054 -47.601 1.00 97.00 203 GLU A O 1
ATOM 1606 N N . VAL A 1 204 ? 48.639 27.599 -46.011 1.00 97.25 204 VAL A N 1
ATOM 1607 C CA . VAL A 1 204 ? 48.993 29.026 -45.967 1.00 97.25 204 VAL A CA 1
ATOM 1608 C C . VAL A 1 204 ? 50.445 29.211 -45.533 1.00 97.25 204 VAL A C 1
ATOM 1610 O O . VAL A 1 204 ? 51.173 30.028 -46.108 1.00 97.25 204 VAL A O 1
ATOM 1613 N N . THR A 1 205 ? 50.906 28.435 -44.554 1.00 96.12 205 THR A N 1
ATOM 1614 C CA . THR A 1 205 ? 52.286 28.493 -44.060 1.00 96.12 205 THR A CA 1
ATOM 1615 C C . THR A 1 205 ? 53.271 28.045 -45.140 1.00 96.12 205 THR A C 1
ATOM 1617 O O . THR A 1 205 ? 54.279 28.720 -45.383 1.00 96.12 205 THR A O 1
ATOM 1620 N N . LYS A 1 206 ? 52.964 26.968 -45.870 1.00 96.44 206 LYS A N 1
ATOM 1621 C CA . LYS A 1 206 ? 53.759 26.488 -47.008 1.00 96.44 206 LYS A CA 1
ATOM 1622 C C . LYS A 1 206 ? 53.826 27.533 -48.121 1.00 96.44 206 LYS A C 1
ATOM 1624 O O . LYS A 1 206 ? 54.925 27.868 -48.575 1.00 96.44 206 LYS A O 1
ATOM 1629 N N . ALA A 1 207 ? 52.686 28.111 -48.499 1.00 95.50 207 ALA A N 1
ATOM 1630 C CA . ALA A 1 207 ? 52.607 29.167 -49.506 1.00 95.50 207 ALA A CA 1
ATOM 1631 C C . ALA A 1 207 ? 53.411 30.413 -49.095 1.00 95.50 207 ALA A C 1
ATOM 1633 O O . ALA A 1 207 ? 54.190 30.950 -49.888 1.00 95.50 207 ALA A O 1
ATOM 1634 N N . ARG A 1 208 ? 53.293 30.845 -47.832 1.00 95.69 208 ARG A N 1
ATOM 1635 C CA . ARG A 1 208 ? 54.076 31.957 -47.271 1.00 95.69 208 ARG A CA 1
ATOM 1636 C C . ARG A 1 208 ? 55.574 31.681 -47.360 1.00 95.69 208 ARG A C 1
ATOM 1638 O O . ARG A 1 208 ? 56.325 32.547 -47.805 1.00 95.69 208 ARG A O 1
ATOM 1645 N N . THR A 1 209 ? 56.007 30.486 -46.973 1.00 94.69 209 THR A N 1
ATOM 1646 C CA . THR A 1 209 ? 57.426 30.100 -46.965 1.00 94.69 209 THR A CA 1
ATOM 1647 C C . THR A 1 209 ? 58.000 30.079 -48.381 1.00 94.69 209 THR A C 1
ATOM 1649 O O . THR A 1 209 ? 59.093 30.589 -48.624 1.00 94.69 209 THR A O 1
ATOM 1652 N N . GLN A 1 210 ? 57.241 29.557 -49.347 1.00 94.69 210 GLN A N 1
ATOM 1653 C CA . GLN A 1 210 ? 57.619 29.588 -50.757 1.00 94.69 210 GLN A CA 1
ATOM 1654 C C . GLN A 1 210 ? 57.731 31.027 -51.283 1.00 94.69 210 GLN A C 1
ATOM 1656 O O . GLN A 1 210 ? 58.700 31.358 -51.965 1.00 94.69 210 GLN A O 1
ATOM 1661 N N . LYS A 1 211 ? 56.790 31.907 -50.918 1.00 93.88 211 LYS A N 1
ATOM 1662 C CA . LYS A 1 211 ? 56.819 33.322 -51.310 1.00 93.88 211 LYS A CA 1
ATOM 1663 C C . LYS A 1 211 ? 58.021 34.072 -50.727 1.00 93.88 211 LYS A C 1
ATOM 1665 O O . LYS A 1 211 ? 58.617 34.878 -51.436 1.00 93.88 211 LYS A O 1
ATOM 1670 N N . ILE A 1 212 ? 58.400 33.790 -49.478 1.00 93.38 212 ILE A N 1
ATOM 1671 C CA . ILE A 1 212 ? 59.608 34.356 -48.852 1.00 93.38 212 ILE A CA 1
ATOM 1672 C C . ILE A 1 212 ? 60.858 33.947 -49.641 1.00 93.38 212 ILE A C 1
ATOM 1674 O O . ILE A 1 212 ? 61.620 34.821 -50.040 1.00 93.38 212 ILE A O 1
ATOM 1678 N N . LYS A 1 213 ? 61.011 32.655 -49.971 1.00 92.06 213 LYS A N 1
ATOM 1679 C CA . LYS A 1 213 ? 62.143 32.164 -50.782 1.00 92.06 213 LYS A CA 1
ATOM 1680 C C . LYS A 1 213 ? 62.231 32.851 -52.148 1.00 92.06 213 LYS A C 1
ATOM 1682 O O . LYS A 1 213 ? 63.317 33.203 -52.596 1.00 92.06 213 LYS A O 1
ATOM 1687 N N . ILE A 1 214 ? 61.091 33.073 -52.809 1.00 90.56 214 ILE A N 1
ATOM 1688 C CA . ILE A 1 214 ? 61.046 33.809 -54.084 1.00 90.56 214 ILE A CA 1
ATOM 1689 C C . ILE A 1 214 ? 61.514 35.257 -53.891 1.00 90.56 214 ILE A C 1
ATOM 1691 O O . ILE A 1 214 ? 62.260 35.774 -54.720 1.00 90.56 214 ILE A O 1
ATOM 1695 N N . PHE A 1 215 ? 61.092 35.918 -52.810 1.00 87.00 215 PHE A N 1
ATOM 1696 C CA . PHE A 1 215 ? 61.487 37.297 -52.529 1.00 87.00 215 PHE A CA 1
ATOM 1697 C C . PHE A 1 215 ? 62.988 37.425 -52.230 1.00 87.00 215 PHE A C 1
ATOM 1699 O O . PHE A 1 215 ? 63.635 38.318 -52.774 1.00 87.00 215 PHE A O 1
ATOM 1706 N N . GLU A 1 216 ? 63.553 36.516 -51.431 1.00 88.44 216 GLU A N 1
ATOM 1707 C CA . GLU A 1 216 ? 64.995 36.455 -51.154 1.00 88.44 216 GLU A CA 1
ATOM 1708 C C . GLU A 1 216 ? 65.804 36.218 -52.436 1.00 88.44 216 GLU A C 1
ATOM 1710 O O . GLU A 1 216 ? 66.732 36.974 -52.730 1.00 88.44 216 GLU A O 1
ATOM 1715 N N . ASN A 1 217 ? 65.403 35.241 -53.259 1.00 86.75 217 ASN A N 1
ATOM 1716 C CA . ASN A 1 217 ? 66.042 34.982 -54.552 1.00 86.75 217 ASN A CA 1
ATOM 1717 C C . ASN A 1 217 ? 65.991 36.212 -55.465 1.00 86.75 217 ASN A C 1
ATOM 1719 O O . ASN A 1 217 ? 67.016 36.603 -56.019 1.00 86.75 217 ASN A O 1
ATOM 1723 N N . ARG A 1 218 ? 64.833 36.878 -55.563 1.00 84.81 218 ARG A N 1
ATOM 1724 C CA . ARG A 1 218 ? 64.678 38.091 -56.375 1.00 84.81 218 ARG A CA 1
ATOM 1725 C C . ARG A 1 218 ? 65.561 39.235 -55.874 1.00 84.81 218 ARG A C 1
ATOM 1727 O O . ARG A 1 218 ? 66.127 39.967 -56.682 1.00 84.81 218 ARG A O 1
ATOM 1734 N N . ALA A 1 219 ? 65.706 39.401 -54.560 1.00 82.56 219 ALA A N 1
ATOM 1735 C CA . ALA A 1 219 ? 66.613 40.399 -53.995 1.00 82.56 219 ALA A CA 1
ATOM 1736 C C . ALA A 1 219 ? 68.079 40.110 -54.375 1.00 82.56 219 ALA A C 1
ATOM 1738 O O . ALA A 1 219 ? 68.810 41.029 -54.756 1.00 82.56 219 ALA A O 1
ATOM 1739 N N . HIS A 1 220 ? 68.496 38.840 -54.342 1.00 82.62 220 HIS A N 1
ATOM 1740 C CA . HIS A 1 220 ? 69.825 38.419 -54.792 1.00 82.62 220 HIS A CA 1
ATOM 1741 C C . HIS A 1 220 ? 70.034 38.601 -56.303 1.00 82.62 220 HIS A C 1
ATOM 1743 O O . HIS A 1 220 ? 71.108 39.044 -56.714 1.00 82.62 220 HIS A O 1
ATOM 1749 N N . GLU A 1 221 ? 69.028 38.301 -57.127 1.00 83.06 221 GLU A N 1
ATOM 1750 C CA . GLU A 1 221 ? 69.060 38.508 -58.580 1.00 83.06 221 GLU A CA 1
ATOM 1751 C C . GLU A 1 221 ? 69.221 39.986 -58.932 1.00 83.06 221 GLU A C 1
ATOM 1753 O O . GLU A 1 221 ? 70.149 40.332 -59.657 1.00 83.06 221 GLU A O 1
ATOM 1758 N N . VAL A 1 222 ? 68.424 40.876 -58.332 1.00 84.62 222 VAL A N 1
ATOM 1759 C CA . VAL A 1 222 ? 68.549 42.330 -58.541 1.00 84.62 222 VAL A CA 1
ATOM 1760 C C . VAL A 1 222 ? 69.928 42.841 -58.1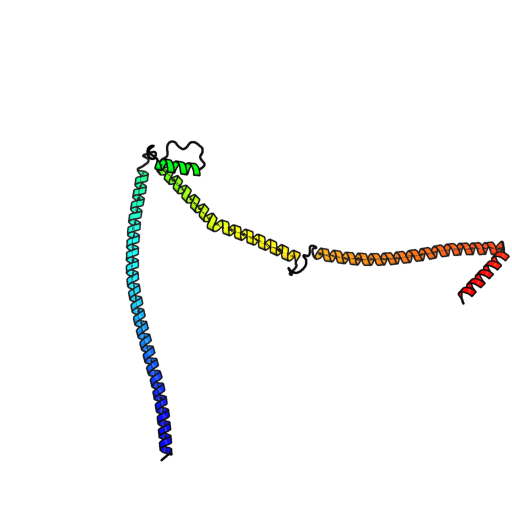04 1.00 84.62 222 VAL A C 1
ATOM 1762 O O . VAL A 1 222 ? 70.515 43.705 -58.758 1.00 84.62 222 VAL A O 1
ATOM 1765 N N . GLY A 1 223 ? 70.485 42.303 -57.013 1.00 83.88 223 GLY A N 1
ATOM 1766 C CA . GLY A 1 223 ? 71.855 42.603 -56.592 1.00 83.88 223 GLY A CA 1
ATOM 1767 C C . GLY A 1 223 ? 72.900 42.174 -57.629 1.00 83.88 223 GLY A C 1
ATOM 1768 O O . GLY A 1 223 ? 73.811 42.941 -57.943 1.00 83.88 223 GLY A O 1
ATOM 1769 N N . ARG A 1 224 ? 72.744 40.975 -58.206 1.00 80.56 224 ARG A N 1
ATOM 1770 C CA . ARG A 1 224 ? 73.606 40.467 -59.283 1.00 80.56 224 ARG A CA 1
ATOM 1771 C C . ARG A 1 224 ? 73.474 41.278 -60.567 1.00 80.56 224 ARG A C 1
ATOM 1773 O O . ARG A 1 224 ? 74.498 41.603 -61.153 1.00 80.56 224 ARG A O 1
ATOM 1780 N N . GLU A 1 225 ? 72.264 41.642 -60.981 1.00 82.94 225 GLU A N 1
ATOM 1781 C CA . GLU A 1 225 ? 72.025 42.483 -62.162 1.00 82.94 225 GLU A CA 1
ATOM 1782 C C . GLU A 1 225 ? 72.730 43.835 -62.035 1.00 82.94 225 GLU A C 1
ATOM 1784 O O . GLU A 1 225 ? 73.444 44.255 -62.946 1.00 82.94 225 GLU A O 1
ATOM 1789 N N . ARG A 1 226 ? 72.605 44.489 -60.872 1.00 85.44 226 ARG A N 1
ATOM 1790 C CA . ARG A 1 226 ? 73.316 45.744 -60.584 1.00 85.44 226 ARG A CA 1
ATOM 1791 C C . ARG A 1 226 ? 74.830 45.561 -60.638 1.00 85.44 226 ARG A C 1
ATOM 1793 O O . ARG A 1 226 ? 75.519 46.406 -61.200 1.00 85.44 226 ARG A O 1
ATOM 1800 N N . GLN A 1 227 ? 75.347 44.464 -60.087 1.00 83.19 227 GLN A N 1
ATOM 1801 C CA . GLN A 1 227 ? 76.780 44.174 -60.105 1.00 83.19 227 GLN A CA 1
ATOM 1802 C C . GLN A 1 227 ? 77.295 43.919 -61.529 1.00 83.19 227 GLN A C 1
ATOM 1804 O O . GLN A 1 227 ? 78.323 44.475 -61.901 1.00 83.19 227 GLN A O 1
ATOM 1809 N N . VAL A 1 228 ? 76.561 43.150 -62.342 1.00 83.94 228 VAL A N 1
ATOM 1810 C CA . VAL A 1 228 ? 76.872 42.919 -63.763 1.00 83.94 228 VAL A CA 1
ATOM 1811 C C . VAL A 1 228 ? 76.876 44.233 -64.535 1.00 83.94 228 VAL A C 1
ATOM 1813 O O . VAL A 1 228 ? 77.798 44.479 -65.309 1.00 83.94 228 VAL A O 1
ATOM 1816 N N . PHE A 1 229 ? 75.887 45.098 -64.293 1.00 85.75 229 PHE A N 1
ATOM 1817 C CA . PHE A 1 229 ? 75.832 46.423 -64.902 1.00 85.75 229 PHE A CA 1
ATOM 1818 C C . PHE A 1 229 ? 77.070 47.257 -64.542 1.00 85.75 229 PHE A C 1
ATOM 1820 O O . PHE A 1 229 ? 77.721 47.795 -65.431 1.00 85.75 229 PHE A O 1
ATOM 1827 N N . VAL A 1 230 ? 77.454 47.322 -63.263 1.00 87.00 230 VAL A N 1
ATOM 1828 C CA . VAL A 1 230 ? 78.648 48.068 -62.824 1.00 87.00 230 VAL A CA 1
ATOM 1829 C C . VAL A 1 230 ? 79.937 47.482 -63.412 1.00 87.00 230 VAL A C 1
ATOM 1831 O O . VAL A 1 230 ? 80.771 48.233 -63.925 1.00 87.00 230 VAL A O 1
ATOM 1834 N N . ASP A 1 231 ? 80.101 46.157 -63.370 1.00 84.50 231 ASP A N 1
ATOM 1835 C CA . ASP A 1 231 ? 81.299 45.469 -63.865 1.00 84.50 231 ASP A CA 1
ATOM 1836 C C . ASP A 1 231 ? 81.435 45.594 -65.394 1.00 84.50 231 ASP A C 1
ATOM 1838 O O . ASP A 1 231 ? 82.555 45.695 -65.894 1.00 84.50 231 ASP A O 1
ATOM 1842 N N . PHE A 1 232 ? 80.326 45.684 -66.140 1.00 84.81 232 PHE A N 1
ATOM 1843 C CA . PHE A 1 232 ? 80.345 45.934 -67.585 1.00 84.81 232 PHE A CA 1
ATOM 1844 C C . PHE A 1 232 ? 81.042 47.255 -67.944 1.00 84.81 232 PHE A C 1
ATOM 1846 O O . PHE A 1 232 ? 81.820 47.291 -68.896 1.00 84.81 232 PHE A O 1
ATOM 1853 N N . PHE A 1 233 ? 80.805 48.320 -67.169 1.00 83.56 233 PHE A N 1
ATOM 1854 C CA . PHE A 1 233 ? 81.415 49.635 -67.409 1.00 83.56 233 PHE A CA 1
ATOM 1855 C C . PHE A 1 233 ? 82.763 49.828 -66.705 1.00 83.56 233 PHE A C 1
ATOM 1857 O O . PHE A 1 233 ? 83.589 50.599 -67.185 1.00 83.56 233 PHE A O 1
ATOM 1864 N N . SER A 1 234 ? 82.994 49.148 -65.577 1.00 83.25 234 SER A N 1
ATOM 1865 C CA . SER A 1 234 ? 84.141 49.429 -64.698 1.00 83.25 234 SER A CA 1
ATOM 1866 C C . SER A 1 234 ? 85.242 48.362 -64.730 1.00 83.25 234 SER A C 1
ATOM 1868 O O . SER A 1 234 ? 86.391 48.682 -64.431 1.00 83.25 234 SER A O 1
ATOM 1870 N N . ASN A 1 235 ? 84.933 47.093 -65.043 1.00 79.25 235 ASN A N 1
ATOM 1871 C CA . ASN A 1 235 ? 85.909 45.994 -64.998 1.00 79.25 235 ASN A CA 1
ATOM 1872 C C . ASN A 1 235 ? 85.512 44.784 -65.879 1.00 79.25 235 ASN A C 1
ATOM 1874 O O . ASN A 1 235 ? 85.017 43.759 -65.400 1.00 79.25 235 ASN A O 1
ATOM 1878 N N . HIS A 1 236 ? 85.775 44.894 -67.185 1.00 79.69 236 HIS A N 1
ATOM 1879 C CA . HIS A 1 236 ? 85.321 43.933 -68.200 1.00 79.69 236 HIS A CA 1
ATOM 1880 C C . HIS A 1 236 ? 85.899 42.510 -68.050 1.00 79.69 236 HIS A C 1
ATOM 1882 O O . HIS A 1 236 ? 85.201 41.523 -68.291 1.00 79.69 236 HIS A O 1
ATOM 1888 N N . GLU A 1 237 ? 87.156 42.370 -67.616 1.00 81.44 237 GLU A N 1
ATOM 1889 C CA . GLU A 1 237 ? 87.800 41.052 -67.482 1.00 81.44 237 GLU A CA 1
ATOM 1890 C C . GLU A 1 237 ? 87.207 40.224 -66.333 1.00 81.44 237 GLU A C 1
ATOM 1892 O O . GLU A 1 237 ? 87.035 39.006 -66.456 1.00 81.44 237 GLU A O 1
ATOM 1897 N N . ARG A 1 238 ? 86.803 40.877 -65.234 1.00 81.69 238 ARG A N 1
ATOM 1898 C CA . ARG A 1 238 ? 86.107 40.212 -64.122 1.00 81.69 238 ARG A CA 1
ATOM 1899 C C . ARG A 1 238 ? 84.771 39.625 -64.577 1.00 81.69 238 ARG A C 1
ATOM 1901 O O . ARG A 1 238 ? 84.481 38.468 -64.268 1.00 81.69 238 ARG A O 1
ATOM 1908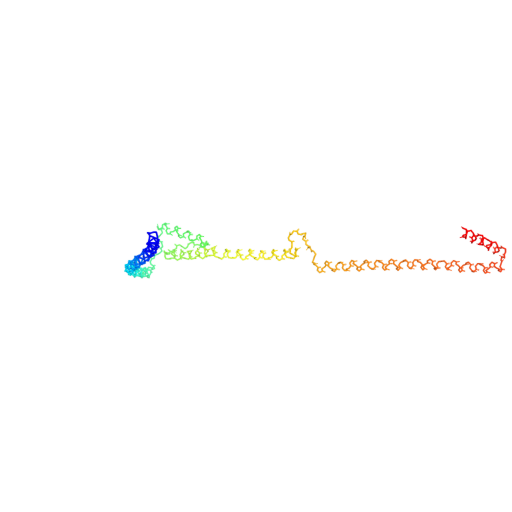 N N . LEU A 1 239 ? 84.002 40.385 -65.358 1.00 84.19 239 LEU A N 1
ATOM 1909 C CA . LEU A 1 239 ? 82.727 39.931 -65.910 1.00 84.19 239 LEU A CA 1
ATOM 1910 C C . LEU A 1 239 ? 82.918 38.744 -66.870 1.00 84.19 239 LEU A C 1
ATOM 1912 O O . LEU A 1 239 ? 82.205 37.746 -66.781 1.00 84.19 239 LEU A O 1
ATOM 1916 N N . LYS A 1 240 ? 83.931 38.797 -67.743 1.00 82.81 240 LYS A N 1
ATOM 1917 C CA . LYS A 1 240 ? 84.249 37.718 -68.693 1.00 82.81 240 LYS A CA 1
ATOM 1918 C C . LYS A 1 240 ? 84.615 36.403 -67.997 1.00 82.81 240 LYS A C 1
ATOM 1920 O O . LYS A 1 240 ? 84.240 35.329 -68.474 1.00 82.81 240 LYS A O 1
ATOM 1925 N N . ASN A 1 241 ? 85.318 36.472 -66.866 1.00 83.12 241 ASN A N 1
ATOM 1926 C CA . ASN A 1 241 ? 85.637 35.297 -66.054 1.00 83.12 241 ASN A CA 1
ATOM 1927 C C . ASN A 1 241 ? 84.398 34.738 -65.338 1.00 83.12 241 ASN A C 1
ATOM 1929 O O . ASN A 1 241 ? 84.181 33.529 -65.389 1.00 83.12 241 ASN A O 1
ATOM 1933 N N . GLN A 1 242 ? 83.540 35.598 -64.774 1.00 82.25 242 GLN A N 1
ATOM 1934 C CA . GLN A 1 242 ? 82.270 35.175 -64.164 1.00 82.25 242 GLN A CA 1
ATOM 1935 C C . GLN A 1 242 ? 81.337 34.491 -65.170 1.00 82.25 242 GLN A C 1
ATOM 1937 O O . GLN A 1 242 ? 80.757 33.452 -64.864 1.00 82.25 242 GLN A O 1
ATOM 1942 N N . VAL A 1 243 ? 81.218 35.024 -66.392 1.00 82.50 243 VAL A N 1
ATOM 1943 C CA . VAL A 1 243 ? 80.407 34.411 -67.458 1.00 82.50 243 VAL A CA 1
ATOM 1944 C C . VAL A 1 243 ? 80.967 33.044 -67.853 1.00 82.50 243 VAL A C 1
ATOM 1946 O O . VAL A 1 243 ? 80.205 32.096 -68.042 1.00 82.50 243 VAL A O 1
ATOM 1949 N N . ARG A 1 244 ? 82.294 32.904 -67.936 1.00 85.44 244 ARG A N 1
ATOM 1950 C CA . ARG A 1 244 ? 82.945 31.624 -68.248 1.00 85.44 244 ARG A CA 1
ATOM 1951 C C . ARG A 1 244 ? 82.696 30.575 -67.161 1.00 85.44 244 ARG A C 1
ATOM 1953 O O . ARG A 1 244 ? 82.383 29.437 -67.497 1.00 85.44 244 ARG A O 1
ATOM 1960 N N . GLU A 1 245 ? 82.781 30.969 -65.891 1.00 83.69 245 GLU A N 1
ATOM 1961 C CA . GLU A 1 245 ? 82.497 30.110 -64.733 1.00 83.69 245 GLU A CA 1
ATOM 1962 C C . GLU A 1 245 ? 81.011 29.721 -64.644 1.00 83.69 245 GLU A C 1
ATOM 1964 O O . GLU A 1 245 ? 80.678 28.564 -64.394 1.00 83.69 245 GLU A O 1
ATOM 1969 N N . LEU A 1 246 ? 80.086 30.652 -64.906 1.00 83.19 246 LEU A N 1
ATOM 1970 C CA . LEU A 1 246 ? 78.664 30.310 -64.997 1.00 83.19 246 LEU A CA 1
ATOM 1971 C C . LEU A 1 246 ? 78.402 29.330 -66.144 1.00 83.19 246 LEU A C 1
ATOM 1973 O O . LEU A 1 246 ? 77.655 28.372 -65.971 1.00 83.19 246 LEU A O 1
ATOM 1977 N N . THR A 1 247 ? 79.039 29.541 -67.297 1.00 84.06 247 THR A N 1
ATOM 1978 C CA . THR A 1 247 ? 78.874 28.669 -68.467 1.00 84.06 247 THR A CA 1
ATOM 1979 C C . THR A 1 247 ? 79.378 27.253 -68.183 1.00 84.06 247 THR A C 1
ATOM 1981 O O . THR A 1 247 ? 78.737 26.290 -68.598 1.00 84.06 247 THR A O 1
ATOM 1984 N N . SER A 1 248 ? 80.490 27.095 -67.456 1.00 83.75 248 SER A N 1
ATOM 1985 C CA . SER A 1 248 ? 80.971 25.767 -67.058 1.00 83.75 248 SER A CA 1
ATOM 1986 C C . SER A 1 248 ? 80.055 25.105 -66.026 1.00 83.75 248 SER A C 1
ATOM 1988 O O . SER A 1 248 ? 79.763 23.921 -66.161 1.00 83.75 248 SER A O 1
ATOM 1990 N N . ARG A 1 249 ? 79.527 25.858 -65.050 1.00 82.12 249 ARG A N 1
ATOM 1991 C CA . ARG A 1 249 ? 78.564 25.338 -64.062 1.00 82.12 249 ARG A CA 1
ATOM 1992 C C . ARG A 1 249 ? 77.242 24.896 -64.685 1.00 82.12 249 ARG A C 1
ATOM 1994 O O . ARG A 1 249 ? 76.697 23.885 -64.265 1.00 82.12 249 ARG A O 1
ATOM 2001 N N . VAL A 1 250 ? 76.727 25.635 -65.668 1.00 81.50 250 VAL A N 1
ATOM 2002 C CA . VAL A 1 250 ? 75.499 25.254 -66.387 1.00 81.50 250 VAL A CA 1
ATOM 2003 C C . VAL A 1 250 ? 75.724 23.983 -67.199 1.00 81.50 250 VAL A C 1
ATOM 2005 O O . VAL A 1 250 ? 74.885 23.091 -67.154 1.00 81.50 250 VAL A O 1
ATOM 2008 N N . LYS A 1 251 ? 76.873 23.860 -67.876 1.00 81.38 251 LYS A N 1
ATOM 2009 C CA . LYS A 1 251 ? 77.231 22.626 -68.590 1.00 81.38 251 LYS A CA 1
ATOM 2010 C C . LYS A 1 251 ? 77.348 21.423 -67.648 1.00 81.38 251 LYS A C 1
ATOM 2012 O O . LYS A 1 251 ? 76.846 20.364 -67.985 1.00 81.38 251 LYS A O 1
ATOM 2017 N N . ALA A 1 252 ? 77.913 21.607 -66.454 1.00 76.31 252 ALA A N 1
ATOM 2018 C CA . ALA A 1 252 ? 78.042 20.550 -65.445 1.00 76.31 252 ALA A CA 1
ATOM 2019 C C . ALA A 1 252 ? 76.717 20.130 -64.770 1.00 76.31 252 ALA A C 1
ATOM 2021 O O . ALA A 1 252 ? 76.686 19.110 -64.099 1.00 76.31 252 ALA A O 1
ATOM 2022 N N . LEU A 1 253 ? 75.642 20.918 -64.896 1.00 72.31 253 LEU A N 1
ATOM 2023 C CA . LEU A 1 253 ? 74.296 20.568 -64.407 1.00 72.31 253 LEU A CA 1
ATOM 2024 C C . LEU A 1 253 ? 73.426 19.895 -65.484 1.00 72.31 253 LEU A C 1
ATOM 2026 O O . LEU A 1 253 ? 72.301 19.497 -65.189 1.00 72.31 253 LEU A O 1
ATOM 2030 N N . GLN A 1 254 ? 73.905 19.847 -66.732 1.00 64.31 254 GLN A N 1
A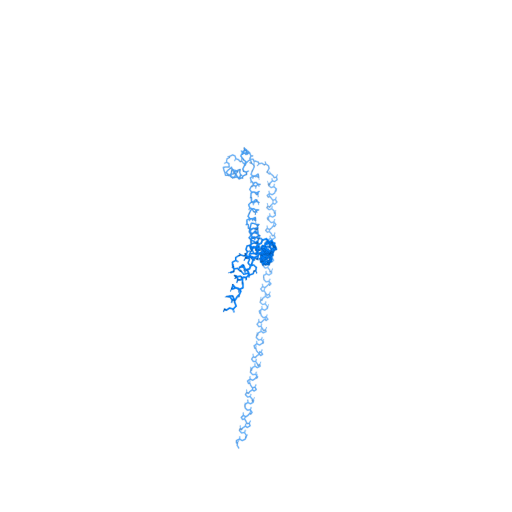TOM 2031 C CA . GLN A 1 254 ? 73.219 19.242 -67.880 1.00 64.31 254 GLN A CA 1
ATOM 2032 C C . GLN A 1 254 ? 73.763 17.845 -68.243 1.00 64.31 254 GLN A C 1
ATOM 2034 O O . GLN A 1 254 ? 73.194 17.206 -69.127 1.00 64.31 254 GLN A O 1
ATOM 2039 N N . GLU A 1 255 ? 74.825 17.390 -67.570 1.00 46.12 255 GLU A N 1
ATOM 2040 C CA . GLU A 1 255 ? 75.314 15.998 -67.535 1.00 46.12 255 GLU A CA 1
ATOM 2041 C C . GLU A 1 255 ? 74.762 15.276 -66.298 1.00 46.12 255 GLU A C 1
ATOM 2043 O O . GLU A 1 255 ? 74.427 14.076 -66.427 1.00 46.12 255 GLU A O 1
#

Radius of gyration: 60.91 Å; chains: 1; bounding box: 124×125×120 Å

Secondary structure (DSSP, 8-state):
-HHHHHHHHHHHHHHHHHHHHHHHHHHHHHHHHHHHHHHHHHHHHHHHHHHHHHHHHHHHHHHHHHHHHHHHHHHHHHHHHHHT----BPPTT-HHHHHHHHHHHHHTT--S---S--BHHHHHHHHHHHHHHHHHHHHIIIIIHHHHHHHHHHHHHHHHHHHHHHHHTT-TTSPP--S-HHHHHHHHHHHHHHHHHHHHHHHHHHHHHHHHHHHHHHHHHHHHHHHHHHHHHH-HHHHHHHHHHHHHHHHHT--

InterPro domains:
  IPR026206 HAUS augmin-like complex subunit 3 [PTHR19378] (1-254)
  IPR060303 HAUS3, C-terminal [PF27045] (186-252)

Sequence (255 aa):
RGDYDLKVMRQEYYINRQKTFINHLVNQLARHQFLKIACQLERKHIASAHALLRVIESELHSYLSAVNARLGHCNSLIQAASEVREQGAIDDRDTFLHAVRDLLCIHSNSQAAVPTYMSAHALVQQISALQSDLLSLQSELETTLPADRKRCINELCTLIQTVEQLLFASSTTAEPVLTPWPLMRALDDMENANAQVEVAVEEVTKARTQKIKIFENRAHEVGRERQVFVDFFSNHERLKNQVRELTSRVKALQE

Organism: Aegilops tauschii subsp. strangulata (NCBI:txid200361)

Foldseek 3Di:
DVVVVVVVVVVVVVVVVVVVVVVVVVVVVVVVVVVVVVVVVVVVVVVVVVVVVVVVVVVVVVVVVVVVVVVVVVVVVVVVVVVVDPDDFDPPPCVPVVVLQVVLCVVVVCPPDSPPTDHPVNSVVSVVVVVVVVVVVVCCVVPVVVVVVVVVVVVVVVVVVVLCCQQPVPDPPDHGDPDGPVRVVVVVVVVVVVVVVVVVVVVVVVVVVVVVVVVVVVVVVVVVVVVLVCCVPPPVVVNVVVVVVVVVVVVVVVD

pLDDT: mean 86.48, std 11.63, range [46.12, 98.06]